Protein AF-0000000078658139 (afdb_homodimer)

Structure (mmCIF, N/CA/C/O backbone):
data_AF-0000000078658139-model_v1
#
loop_
_entity.id
_entity.type
_entity.pdbx_description
1 polymer 'Cell division protein ZapA'
#
loop_
_atom_site.group_PDB
_atom_site.id
_atom_site.type_symbol
_atom_site.label_atom_id
_atom_site.label_alt_id
_atom_site.label_comp_id
_atom_site.label_asym_id
_atom_site.label_entity_id
_atom_site.label_seq_id
_atom_site.pdbx_PDB_ins_code
_atom_site.Cartn_x
_atom_site.Cartn_y
_atom_site.Cartn_z
_atom_site.occupancy
_atom_site.B_iso_or_equiv
_atom_site.auth_seq_id
_atom_site.auth_comp_id
_atom_site.auth_asym_id
_atom_site.auth_atom_id
_atom_site.pdbx_PDB_model_num
ATOM 1 N N . MET A 1 1 ? 32.438 3.867 -12.672 1 33.34 1 MET A N 1
ATOM 2 C CA . MET A 1 1 ? 31.391 2.943 -13.086 1 33.34 1 MET A CA 1
ATOM 3 C C . MET A 1 1 ? 30.922 2.092 -11.906 1 33.34 1 MET A C 1
ATOM 5 O O . MET A 1 1 ? 31.125 0.875 -11.898 1 33.34 1 MET A O 1
ATOM 9 N N . ASN A 1 2 ? 31.078 2.447 -10.664 1 37.81 2 ASN A N 1
ATOM 10 C CA . ASN A 1 2 ? 30.75 1.837 -9.375 1 37.81 2 ASN A CA 1
ATOM 11 C C . ASN A 1 2 ? 29.328 1.285 -9.359 1 37.81 2 ASN A C 1
ATOM 13 O O . ASN A 1 2 ? 28.375 2.049 -9.312 1 37.81 2 ASN A O 1
ATOM 17 N N . GLU A 1 3 ? 28.891 0.49 -10.359 1 46.31 3 GLU A N 1
ATOM 18 C CA . GLU A 1 3 ? 27.594 -0.172 -10.539 1 46.31 3 GLU A CA 1
ATOM 19 C C . GLU A 1 3 ? 27.016 -0.632 -9.203 1 46.31 3 GLU A C 1
ATOM 21 O O . GLU A 1 3 ? 27.625 -1.436 -8.5 1 46.31 3 GLU A O 1
ATOM 26 N N . SER A 1 4 ? 26.328 0.081 -8.43 1 53.91 4 SER A N 1
ATOM 27 C CA . SER A 1 4 ? 25.75 -0.074 -7.094 1 53.91 4 SER A CA 1
ATOM 28 C C . SER A 1 4 ? 25.312 -1.512 -6.844 1 53.91 4 SER A C 1
ATOM 30 O O . SER A 1 4 ? 24.672 -2.125 -7.695 1 53.91 4 SER A O 1
ATOM 32 N N . ALA A 1 5 ? 26.047 -2.344 -6.098 1 61.12 5 ALA A N 1
ATOM 33 C CA . ALA A 1 5 ? 26.016 -3.76 -5.734 1 61.12 5 ALA A CA 1
ATOM 34 C C . ALA A 1 5 ? 24.594 -4.211 -5.391 1 61.12 5 ALA A C 1
ATOM 36 O O . ALA A 1 5 ? 23.969 -3.658 -4.484 1 61.12 5 ALA A O 1
ATOM 37 N N . LYS A 1 6 ? 23.781 -4.582 -6.492 1 74.69 6 LYS A N 1
ATOM 38 C CA . LYS A 1 6 ? 22.516 -5.273 -6.223 1 74.69 6 LYS A CA 1
ATOM 39 C C . LYS A 1 6 ? 22.766 -6.656 -5.633 1 74.69 6 LYS A C 1
ATOM 41 O O . LYS A 1 6 ? 23.609 -7.41 -6.133 1 74.69 6 LYS A O 1
ATOM 46 N N . THR A 1 7 ? 22.344 -6.906 -4.461 1 81.88 7 THR A N 1
ATOM 47 C CA . THR A 1 7 ? 22.438 -8.195 -3.789 1 81.88 7 THR A CA 1
ATOM 48 C C . THR A 1 7 ? 21.234 -9.078 -4.113 1 81.88 7 THR A C 1
ATOM 50 O O . THR A 1 7 ? 20.094 -8.617 -4.059 1 81.88 7 THR A O 1
ATOM 53 N N . ILE A 1 8 ? 21.547 -10.258 -4.656 1 81.81 8 ILE A N 1
ATOM 54 C CA . ILE A 1 8 ? 20.5 -11.227 -4.938 1 81.81 8 ILE A CA 1
ATOM 55 C C . ILE A 1 8 ? 20.047 -11.875 -3.635 1 81.81 8 ILE A C 1
ATOM 57 O O . ILE A 1 8 ? 20.859 -12.414 -2.879 1 81.81 8 ILE A O 1
ATOM 61 N N . ASN A 1 9 ? 18.75 -11.742 -3.406 1 88.62 9 ASN A N 1
ATOM 62 C CA . ASN A 1 9 ? 18.141 -12.375 -2.238 1 88.62 9 ASN A CA 1
ATOM 63 C C . ASN A 1 9 ? 17.156 -13.477 -2.641 1 88.62 9 ASN A C 1
ATOM 65 O O . ASN A 1 9 ? 16.375 -13.297 -3.574 1 88.62 9 ASN A O 1
ATOM 69 N N . VAL A 1 10 ? 17.359 -14.617 -1.985 1 91.12 10 VAL A N 1
ATOM 70 C CA . VAL A 1 10 ? 16.422 -15.703 -2.25 1 91.12 10 VAL A CA 1
ATOM 71 C C . VAL A 1 10 ? 15.273 -15.656 -1.244 1 91.12 10 VAL A C 1
ATOM 73 O O . VAL A 1 10 ? 15.5 -15.664 -0.032 1 91.12 10 VAL A O 1
ATOM 76 N N . VAL A 1 11 ? 14.086 -15.57 -1.791 1 92.06 11 VAL A N 1
ATOM 77 C CA . VAL A 1 11 ? 12.898 -15.5 -0.952 1 92.06 11 VAL A CA 1
ATOM 78 C C . VAL A 1 11 ? 11.984 -16.688 -1.25 1 92.06 11 VAL A C 1
ATOM 80 O O . VAL A 1 11 ? 11.82 -17.078 -2.408 1 92.06 11 VAL A O 1
ATOM 83 N N . SER A 1 12 ? 11.523 -17.312 -0.122 1 94.56 12 SER A N 1
ATOM 84 C CA . SER A 1 12 ? 10.594 -18.438 -0.263 1 94.56 12 SER A CA 1
ATOM 85 C C . SER A 1 12 ? 9.148 -17.969 -0.133 1 94.56 12 SER A C 1
ATOM 87 O O . SER A 1 12 ? 8.742 -17.484 0.924 1 94.56 12 SER A O 1
ATOM 89 N N . ILE A 1 13 ? 8.414 -18.109 -1.253 1 94.44 13 ILE A N 1
ATOM 90 C CA . ILE A 1 13 ? 7.004 -17.719 -1.266 1 94.44 13 ILE A CA 1
ATOM 91 C C . ILE A 1 13 ? 6.156 -18.906 -1.733 1 94.44 13 ILE A C 1
ATOM 93 O O . ILE A 1 13 ? 6.371 -19.438 -2.824 1 94.44 13 ILE A O 1
ATOM 97 N N . MET A 1 14 ? 5.223 -19.266 -0.882 1 91.69 14 MET A N 1
ATOM 98 C CA . MET A 1 14 ? 4.277 -20.344 -1.205 1 91.69 14 MET A CA 1
ATOM 99 C C . MET A 1 14 ? 5.012 -21.594 -1.652 1 91.69 14 MET A C 1
ATOM 101 O O . MET A 1 14 ? 4.664 -22.188 -2.674 1 91.69 14 MET A O 1
ATOM 105 N N . GLY A 1 15 ? 6.082 -21.859 -1.007 1 90.12 15 GLY A N 1
ATOM 106 C CA . GLY A 1 15 ? 6.82 -23.094 -1.224 1 90.12 15 GLY A CA 1
ATOM 107 C C . GLY A 1 15 ? 7.805 -23.016 -2.375 1 90.12 15 GLY A C 1
ATOM 108 O O . GLY A 1 15 ? 8.492 -23.984 -2.686 1 90.12 15 GLY A O 1
ATOM 109 N N . ASN A 1 16 ? 7.879 -21.891 -3.027 1 92.31 16 ASN A N 1
ATOM 110 C CA . ASN A 1 16 ? 8.805 -21.672 -4.133 1 92.31 16 ASN A CA 1
ATOM 111 C C . ASN A 1 16 ? 9.867 -20.656 -3.775 1 92.31 16 ASN A C 1
ATOM 113 O O . ASN A 1 16 ? 9.586 -19.672 -3.082 1 92.31 16 ASN A O 1
ATOM 117 N N . ASP A 1 17 ? 11.023 -20.953 -4.277 1 94.19 17 ASP A N 1
ATOM 118 C CA . ASP A 1 17 ? 12.109 -20 -4.051 1 94.19 17 ASP A CA 1
ATOM 119 C C . ASP A 1 17 ? 12.273 -19.062 -5.234 1 94.19 17 ASP A C 1
ATOM 121 O O . ASP A 1 17 ? 12.266 -19.484 -6.387 1 94.19 17 ASP A O 1
ATOM 125 N N . TYR A 1 18 ? 12.336 -17.766 -4.906 1 92.06 18 TYR A N 1
ATOM 126 C CA . TYR A 1 18 ? 12.508 -16.703 -5.898 1 92.06 18 TYR A CA 1
ATOM 127 C C . TYR A 1 18 ? 13.789 -15.922 -5.641 1 92.06 18 TYR A C 1
ATOM 129 O O . TYR A 1 18 ? 14.047 -15.5 -4.508 1 92.06 18 TYR A O 1
ATOM 137 N N . SER A 1 19 ? 14.625 -15.797 -6.66 1 92.5 19 SER A N 1
ATOM 138 C CA . SER A 1 19 ? 15.812 -14.953 -6.57 1 92.5 19 SER A CA 1
ATOM 139 C C . SER A 1 19 ? 15.492 -13.516 -6.965 1 92.5 19 SER A C 1
ATOM 141 O O . SER A 1 19 ? 15.25 -13.227 -8.141 1 92.5 19 SER A O 1
ATOM 143 N N . ILE A 1 20 ? 15.477 -12.664 -5.992 1 90.56 20 ILE A N 1
ATOM 144 C CA . ILE A 1 20 ? 15.094 -11.281 -6.223 1 90.56 20 ILE A CA 1
ATOM 145 C C . ILE A 1 20 ? 16.297 -10.359 -5.977 1 90.56 20 ILE A C 1
ATOM 147 O O . ILE A 1 20 ? 16.984 -10.5 -4.973 1 90.56 20 ILE A O 1
ATOM 151 N N . LYS A 1 21 ? 16.469 -9.461 -6.906 1 87.31 21 LYS A N 1
ATOM 152 C CA . LYS A 1 21 ? 17.547 -8.492 -6.777 1 87.31 21 LYS A CA 1
ATOM 153 C C . LYS A 1 21 ? 17.094 -7.246 -6.027 1 87.31 21 LYS A C 1
ATOM 155 O O . LYS A 1 21 ? 16.016 -6.719 -6.297 1 87.31 21 LYS A O 1
ATOM 160 N N . ALA A 1 22 ? 17.781 -6.871 -5.016 1 86.31 22 ALA A N 1
ATOM 161 C CA . ALA A 1 22 ? 17.516 -5.645 -4.27 1 86.31 22 ALA A CA 1
ATOM 162 C C . ALA A 1 22 ? 18.656 -4.645 -4.434 1 86.31 22 ALA A C 1
ATOM 164 O O . ALA A 1 22 ? 19.828 -5.016 -4.375 1 86.31 22 ALA A O 1
ATOM 165 N N . PRO A 1 23 ? 18.297 -3.354 -4.82 1 82.19 23 PRO A N 1
ATOM 166 C CA . PRO A 1 23 ? 19.359 -2.34 -4.828 1 82.19 23 PRO A CA 1
ATOM 167 C C . PRO A 1 23 ? 20.125 -2.289 -3.512 1 82.19 23 PRO A C 1
ATOM 169 O O . PRO A 1 23 ? 19.609 -2.666 -2.465 1 82.19 23 PRO A O 1
ATOM 172 N N . ALA A 1 24 ? 21.344 -1.794 -3.596 1 82.69 24 ALA A N 1
ATOM 173 C CA . ALA A 1 24 ? 22.188 -1.672 -2.408 1 82.69 24 ALA A CA 1
ATOM 174 C C . ALA A 1 24 ? 21.516 -0.812 -1.344 1 82.69 24 ALA A C 1
ATOM 176 O O . ALA A 1 24 ? 20.953 0.245 -1.651 1 82.69 24 ALA A O 1
ATOM 177 N N . GLY A 1 25 ? 21.422 -1.388 -0.137 1 83.94 25 GLY A N 1
ATOM 178 C CA . GLY A 1 25 ? 20.859 -0.643 0.977 1 83.94 25 GLY A CA 1
ATOM 179 C C . GLY A 1 25 ? 19.359 -0.832 1.122 1 83.94 25 GLY A C 1
ATOM 180 O O . GLY A 1 25 ? 18.766 -0.385 2.105 1 83.94 25 GLY A O 1
ATOM 181 N N . GLN A 1 26 ? 18.766 -1.493 0.183 1 84.12 26 GLN A N 1
ATOM 182 C CA . GLN A 1 26 ? 17.328 -1.673 0.221 1 84.12 26 GLN A CA 1
ATOM 183 C C . GLN A 1 26 ? 16.953 -3.098 0.621 1 84.12 26 GLN A C 1
ATOM 185 O O . GLN A 1 26 ? 15.828 -3.545 0.386 1 84.12 26 GLN A O 1
ATOM 190 N N . GLU A 1 27 ? 17.875 -3.754 1.253 1 88.25 27 GLU A N 1
ATOM 191 C CA . GLU A 1 27 ? 17.656 -5.137 1.663 1 88.25 27 GLU A CA 1
ATOM 192 C C . GLU A 1 27 ? 16.562 -5.215 2.738 1 88.25 27 GLU A C 1
ATOM 194 O O . GLU A 1 27 ? 15.766 -6.148 2.746 1 88.25 27 GLU A O 1
ATOM 199 N N . GLN A 1 28 ? 16.625 -4.262 3.592 1 91.38 28 GLN A N 1
ATOM 200 C CA . GLN A 1 28 ? 15.633 -4.25 4.664 1 91.38 28 GLN A CA 1
ATOM 201 C C . GLN A 1 28 ? 14.234 -3.965 4.121 1 91.38 28 GLN A C 1
ATOM 203 O O . GLN A 1 28 ? 13.25 -4.535 4.594 1 91.38 28 GLN A O 1
ATOM 208 N N . VAL A 1 29 ? 14.195 -3.104 3.129 1 89.94 29 VAL A N 1
ATOM 209 C CA . VAL A 1 29 ? 12.914 -2.789 2.502 1 89.94 29 VAL A CA 1
ATOM 210 C C . VAL A 1 29 ? 12.336 -4.039 1.846 1 89.94 29 VAL A C 1
ATOM 212 O O . VAL A 1 29 ? 11.141 -4.324 1.975 1 89.94 29 VAL A O 1
ATOM 215 N N . LEU A 1 30 ? 13.195 -4.797 1.206 1 92.75 30 LEU A N 1
ATOM 216 C CA . LEU A 1 30 ? 12.766 -6.047 0.593 1 92.75 30 LEU A CA 1
ATOM 217 C C . LEU A 1 30 ? 12.273 -7.031 1.651 1 92.75 30 LEU A C 1
ATOM 219 O O . LEU A 1 30 ? 11.242 -7.684 1.473 1 92.75 30 LEU A O 1
ATOM 223 N N . ALA A 1 31 ? 13.008 -7.109 2.734 1 94.5 31 ALA A N 1
ATOM 224 C CA . ALA A 1 31 ? 12.633 -8.016 3.818 1 94.5 31 ALA A CA 1
ATOM 225 C C . ALA A 1 31 ? 11.266 -7.652 4.387 1 94.5 31 ALA A C 1
ATOM 227 O O . ALA A 1 31 ? 10.445 -8.531 4.648 1 94.5 31 ALA A O 1
ATOM 228 N N . ASP A 1 32 ? 11.008 -6.441 4.52 1 96.38 32 ASP A N 1
ATOM 229 C CA . ASP A 1 32 ? 9.719 -5.965 5.027 1 96.38 32 ASP A CA 1
ATOM 230 C C . ASP A 1 32 ? 8.602 -6.25 4.035 1 96.38 32 ASP A C 1
ATOM 232 O O . ASP A 1 32 ? 7.492 -6.625 4.434 1 96.38 32 ASP A O 1
ATOM 236 N N . ALA A 1 33 ? 8.906 -6.012 2.828 1 96.62 33 ALA A N 1
ATOM 237 C CA . ALA A 1 33 ? 7.938 -6.305 1.778 1 96.62 33 ALA A CA 1
ATOM 238 C C . ALA A 1 33 ? 7.562 -7.785 1.776 1 96.62 33 ALA A C 1
ATOM 240 O O . ALA A 1 33 ? 6.387 -8.133 1.651 1 96.62 33 ALA A O 1
ATOM 241 N N . VAL A 1 34 ? 8.602 -8.602 1.903 1 97 34 VAL A N 1
ATOM 242 C CA . VAL A 1 34 ? 8.383 -10.047 1.935 1 97 34 VAL A CA 1
ATOM 243 C C . VAL A 1 34 ? 7.492 -10.414 3.119 1 97 34 VAL A C 1
ATOM 245 O O . VAL A 1 34 ? 6.547 -11.195 2.977 1 97 34 VAL A O 1
ATOM 248 N N . ARG A 1 35 ? 7.801 -9.867 4.234 1 97.12 35 ARG A N 1
ATOM 249 C CA . ARG A 1 35 ? 7.004 -10.117 5.43 1 97.12 35 ARG A CA 1
ATOM 250 C C . ARG A 1 35 ? 5.555 -9.688 5.223 1 97.12 35 ARG A C 1
ATOM 252 O O . ARG A 1 35 ? 4.629 -10.406 5.602 1 97.12 35 ARG A O 1
ATOM 259 N N . MET A 1 36 ? 5.34 -8.555 4.664 1 97.44 36 MET A N 1
ATOM 260 C CA . MET A 1 36 ? 4.004 -8.031 4.402 1 97.44 36 MET A CA 1
ATOM 261 C C . MET A 1 36 ? 3.24 -8.938 3.445 1 97.44 36 MET A C 1
ATOM 263 O O . MET A 1 36 ? 2.068 -9.25 3.676 1 97.44 36 MET A O 1
ATOM 267 N N . LEU A 1 37 ? 3.916 -9.336 2.379 1 97.69 37 LEU A N 1
ATOM 268 C CA . LEU A 1 37 ? 3.271 -10.227 1.418 1 97.69 37 LEU A CA 1
ATOM 269 C C . LEU A 1 37 ? 2.906 -11.555 2.068 1 97.69 37 LEU A C 1
ATOM 271 O O . LEU A 1 37 ? 1.788 -12.047 1.9 1 97.69 37 LEU A O 1
ATOM 275 N N . LYS A 1 38 ? 3.838 -12.125 2.855 1 97.5 38 LYS A N 1
ATOM 276 C CA . LYS A 1 38 ? 3.578 -13.391 3.535 1 97.5 38 LYS A CA 1
ATOM 277 C C . LYS A 1 38 ? 2.41 -13.258 4.512 1 97.5 38 LYS A C 1
ATOM 279 O O . LYS A 1 38 ? 1.59 -14.172 4.629 1 97.5 38 LYS A O 1
ATOM 284 N N . ALA A 1 39 ? 2.373 -12.18 5.152 1 97.5 39 ALA A N 1
ATOM 285 C CA . ALA A 1 39 ? 1.261 -11.93 6.066 1 97.5 39 ALA A CA 1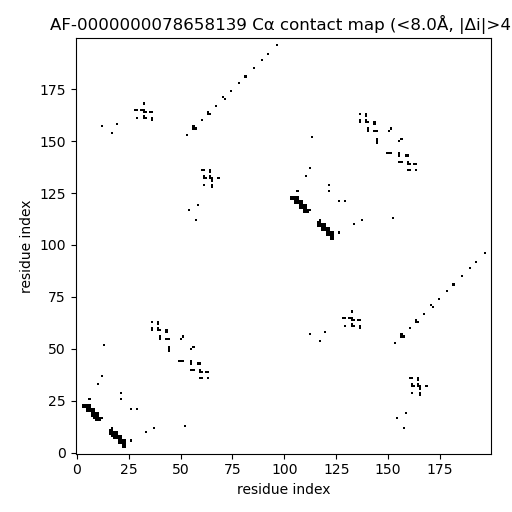
ATOM 286 C C . ALA A 1 39 ? -0.062 -11.852 5.309 1 97.5 39 ALA A C 1
ATOM 288 O O . ALA A 1 39 ? -1.073 -12.398 5.758 1 97.5 39 ALA A O 1
ATOM 289 N N . SER A 1 40 ? -0.048 -11.117 4.199 1 97.25 40 SER A N 1
ATOM 290 C CA . SER A 1 40 ? -1.251 -10.992 3.383 1 97.25 40 SER A CA 1
ATOM 291 C C . SER A 1 40 ? -1.695 -12.352 2.852 1 97.25 40 SER A C 1
ATOM 293 O O . SER A 1 40 ? -2.887 -12.672 2.861 1 97.25 40 SER A O 1
ATOM 295 N N . LEU A 1 41 ? -0.74 -13.117 2.426 1 97.38 41 LEU A N 1
ATOM 296 C CA . LEU A 1 41 ? -1.023 -14.469 1.947 1 97.38 41 LEU A CA 1
ATOM 297 C C . LEU A 1 41 ? -1.644 -15.312 3.053 1 97.38 41 LEU A C 1
ATOM 299 O O . LEU A 1 41 ? -2.641 -16 2.824 1 97.38 41 LEU A O 1
ATOM 303 N N . ALA A 1 42 ? -1.067 -15.242 4.199 1 96.56 42 ALA A N 1
ATOM 304 C CA . ALA A 1 42 ? -1.562 -16 5.34 1 96.56 42 ALA A CA 1
ATOM 305 C C . ALA A 1 42 ? -2.98 -15.586 5.707 1 96.56 42 ALA A C 1
ATOM 307 O O . ALA A 1 42 ? -3.842 -16.438 5.957 1 96.56 42 ALA A O 1
ATOM 308 N N . GLU A 1 43 ? -3.201 -14.352 5.715 1 96.94 43 GLU A N 1
ATOM 309 C CA . GLU A 1 43 ? -4.527 -13.82 6.035 1 96.94 43 GLU A CA 1
ATOM 310 C C . GLU A 1 43 ? -5.559 -14.258 5 1 96.94 43 GLU A C 1
ATOM 312 O O . GLU A 1 43 ? -6.66 -14.688 5.352 1 96.94 43 GLU A O 1
ATOM 317 N N . THR A 1 44 ? -5.215 -14.102 3.775 1 95.81 44 THR A N 1
ATOM 318 C CA . THR A 1 44 ? -6.105 -14.5 2.691 1 95.81 44 THR A CA 1
ATOM 319 C C . THR A 1 44 ? -6.406 -16 2.766 1 95.81 44 THR A C 1
ATOM 321 O O . THR A 1 44 ? -7.555 -16.406 2.594 1 95.81 44 THR A O 1
ATOM 324 N N . LYS A 1 45 ? -5.383 -16.781 3.053 1 95.12 45 LYS A N 1
ATOM 325 C CA . LYS A 1 45 ? -5.539 -18.219 3.172 1 95.12 45 LYS A CA 1
ATOM 326 C C . LYS A 1 45 ? -6.469 -18.594 4.324 1 95.12 45 LYS A C 1
ATOM 328 O O . LYS A 1 45 ? -7.254 -19.531 4.223 1 95.12 45 LYS A O 1
ATOM 333 N N . ARG A 1 46 ? -6.324 -17.875 5.391 1 95.62 46 ARG A N 1
ATOM 334 C CA . ARG A 1 46 ? -7.184 -18.109 6.547 1 95.62 46 ARG A CA 1
ATOM 335 C C . ARG A 1 46 ? -8.648 -17.844 6.203 1 95.62 46 ARG A C 1
ATOM 337 O O . ARG A 1 46 ? -9.531 -18.609 6.605 1 95.62 46 ARG A O 1
ATOM 344 N N . SER A 1 47 ? -8.898 -16.844 5.426 1 92.75 47 SER A N 1
ATOM 345 C CA . SER A 1 47 ? -10.25 -16.484 5.047 1 92.75 47 SER A CA 1
ATOM 346 C C . SER A 1 47 ? -10.805 -17.422 3.979 1 92.75 47 SER A C 1
ATOM 348 O O . SER A 1 47 ? -12.016 -17.656 3.924 1 92.75 47 SER A O 1
ATOM 350 N N . TYR A 1 48 ? -9.914 -17.859 3.176 1 93 48 TYR A N 1
ATOM 351 C CA . TYR A 1 48 ? -10.281 -18.75 2.082 1 93 48 TYR A CA 1
ATOM 352 C C . TYR A 1 48 ? -9.344 -19.953 2.018 1 93 48 TYR A C 1
ATOM 354 O O . TYR A 1 48 ? -8.484 -20.031 1.134 1 93 48 TYR A O 1
ATOM 362 N N . PRO A 1 49 ? -9.609 -20.984 2.828 1 94.06 49 PRO A N 1
ATOM 363 C CA . PRO A 1 49 ? -8.695 -22.109 2.992 1 94.06 49 PRO A CA 1
ATOM 364 C C . PRO A 1 49 ? -8.562 -22.953 1.724 1 94.06 49 PRO A C 1
ATOM 366 O O . PRO A 1 49 ? -7.562 -23.656 1.545 1 94.06 49 PRO A O 1
ATOM 369 N N . SER A 1 50 ? -9.555 -22.844 0.866 1 93.25 50 SER A N 1
ATOM 370 C CA . SER A 1 50 ? -9.547 -23.688 -0.331 1 93.25 50 SER A CA 1
ATOM 371 C C . SER A 1 50 ? -8.672 -23.078 -1.422 1 93.25 50 SER A C 1
ATOM 373 O O . SER A 1 50 ? -8.336 -23.75 -2.4 1 93.25 50 SER A O 1
ATOM 375 N N . LEU A 1 51 ?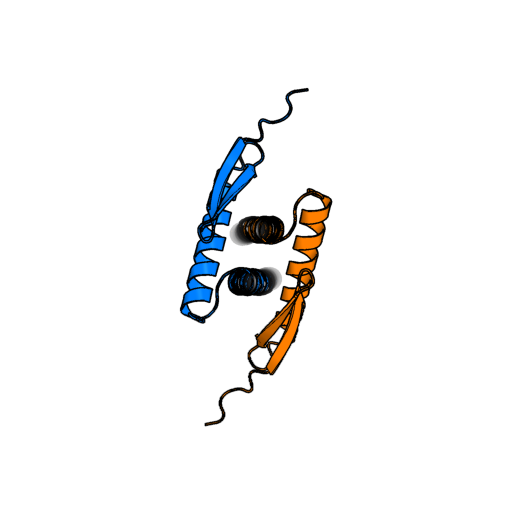 -8.297 -21.844 -1.298 1 91.31 51 LEU A N 1
ATOM 376 C CA . LEU A 1 51 ? -7.5 -21.172 -2.314 1 91.31 51 LEU A CA 1
ATOM 377 C C . LEU A 1 51 ? -6.051 -21.641 -2.27 1 91.31 51 LEU A C 1
ATOM 379 O O . LEU A 1 51 ? -5.484 -21.828 -1.188 1 91.31 51 LEU A O 1
ATOM 383 N N . ILE A 1 52 ? -5.539 -21.906 -3.41 1 86.88 52 ILE A N 1
ATOM 384 C CA . ILE A 1 52 ? -4.137 -22.297 -3.5 1 86.88 52 ILE A CA 1
ATOM 385 C C . ILE A 1 52 ? -3.518 -21.719 -4.77 1 86.88 52 ILE A C 1
ATOM 387 O O . ILE A 1 52 ? -4.23 -21.234 -5.648 1 86.88 52 ILE A O 1
ATOM 391 N N . GLY A 1 53 ? -2.209 -21.641 -4.766 1 88.38 53 GLY A N 1
ATOM 392 C CA . GLY A 1 53 ? -1.494 -21.281 -5.98 1 88.38 53 GLY A CA 1
ATOM 393 C C . GLY A 1 53 ? -1.742 -19.859 -6.426 1 88.38 53 GLY A C 1
ATOM 394 O O . GLY A 1 53 ? -1.742 -18.938 -5.605 1 88.38 53 GLY A O 1
ATOM 395 N N . ASP A 1 54 ? -1.952 -19.688 -7.719 1 88 54 ASP A N 1
ATOM 396 C CA . ASP A 1 54 ? -2.076 -18.375 -8.344 1 88 54 ASP A CA 1
ATOM 397 C C . ASP A 1 54 ? -3.318 -17.641 -7.84 1 88 54 ASP A C 1
ATOM 399 O O . ASP A 1 54 ? -3.307 -16.422 -7.688 1 88 54 ASP A O 1
ATOM 403 N N . LYS A 1 55 ? -4.332 -18.438 -7.594 1 91.75 55 LYS A N 1
ATOM 404 C CA . LYS A 1 55 ? -5.562 -17.812 -7.117 1 91.75 55 LYS A CA 1
ATOM 405 C C . LYS A 1 55 ? -5.348 -17.141 -5.766 1 91.75 55 LYS A C 1
ATOM 407 O O . LYS A 1 55 ? -5.828 -16.031 -5.535 1 91.75 55 LYS A O 1
ATOM 412 N N . LEU A 1 56 ? -4.668 -17.812 -4.91 1 94.81 56 LEU A N 1
ATOM 413 C CA . LEU A 1 56 ? -4.352 -17.266 -3.596 1 94.81 56 LEU A CA 1
ATOM 414 C C . LEU A 1 56 ? -3.48 -16.016 -3.725 1 94.81 56 LEU A C 1
ATOM 416 O O . LEU A 1 56 ? -3.75 -15 -3.084 1 94.81 56 LEU A O 1
ATOM 420 N N . LEU A 1 57 ? -2.453 -16.078 -4.547 1 95.38 57 LEU A N 1
ATOM 421 C CA . LEU A 1 57 ? -1.515 -14.984 -4.746 1 95.38 57 LEU A CA 1
ATOM 422 C C . LEU A 1 57 ? -2.227 -13.758 -5.305 1 95.38 57 LEU A C 1
ATOM 424 O O . LEU A 1 57 ? -2.006 -12.641 -4.832 1 95.38 57 LEU A O 1
ATOM 428 N N . VAL A 1 58 ? -3.119 -13.977 -6.242 1 95.44 58 VAL A N 1
ATOM 429 C CA . VAL A 1 58 ? -3.854 -12.883 -6.875 1 95.44 58 VAL A CA 1
ATOM 430 C C . VAL A 1 58 ? -4.773 -12.219 -5.855 1 95.44 58 VAL A C 1
ATOM 432 O O . VAL A 1 58 ? -4.793 -10.992 -5.738 1 95.44 58 VAL A O 1
ATOM 435 N N . LEU A 1 59 ? -5.469 -13.008 -5.133 1 95.19 59 LEU A N 1
ATOM 436 C CA . LEU A 1 59 ? -6.395 -12.445 -4.156 1 95.19 59 LEU A CA 1
ATOM 437 C C . LEU A 1 59 ? -5.645 -11.68 -3.076 1 95.19 59 LEU A C 1
ATOM 439 O O . LEU A 1 59 ? -6.07 -10.594 -2.668 1 95.19 59 LEU A O 1
ATOM 443 N N . ALA A 1 60 ? -4.539 -12.203 -2.6 1 96.31 60 ALA A N 1
ATOM 444 C CA . ALA A 1 60 ? -3.717 -11.523 -1.6 1 96.31 60 ALA A CA 1
ATOM 445 C C . ALA A 1 60 ? -3.18 -10.203 -2.137 1 96.31 60 ALA A C 1
ATOM 447 O O . ALA A 1 60 ? -3.166 -9.195 -1.423 1 96.31 60 ALA A O 1
ATOM 448 N N . ALA A 1 61 ? -2.725 -10.234 -3.354 1 97.06 61 ALA A N 1
ATOM 449 C CA . ALA A 1 61 ? -2.219 -9.031 -4 1 97.06 61 ALA A CA 1
ATOM 450 C C . ALA A 1 61 ? -3.316 -7.977 -4.129 1 97.06 61 ALA A C 1
ATOM 452 O O . ALA A 1 61 ? -3.078 -6.789 -3.885 1 97.06 61 ALA A O 1
ATOM 453 N N . LEU A 1 62 ? -4.496 -8.398 -4.531 1 96 62 LEU A N 1
ATOM 454 C CA . LEU A 1 62 ? -5.625 -7.48 -4.652 1 96 62 LEU A CA 1
ATOM 455 C C . LEU A 1 62 ? -5.973 -6.867 -3.301 1 96 62 LEU A C 1
ATOM 457 O O . LEU A 1 62 ? -6.273 -5.676 -3.215 1 96 62 LEU A O 1
ATOM 461 N N . ASN A 1 63 ? -5.926 -7.688 -2.32 1 94.44 63 ASN A N 1
ATOM 462 C CA . ASN A 1 63 ? -6.16 -7.191 -0.97 1 94.44 63 ASN A CA 1
ATOM 463 C C . ASN A 1 63 ? -5.117 -6.152 -0.564 1 94.44 63 ASN A C 1
ATOM 465 O O . ASN A 1 63 ? -5.453 -5.133 0.04 1 94.44 63 ASN A O 1
ATOM 469 N N . LEU A 1 64 ? -3.873 -6.418 -0.846 1 96.31 64 LEU A N 1
ATOM 470 C CA . LEU A 1 64 ? -2.799 -5.469 -0.584 1 96.31 64 LEU A CA 1
ATOM 471 C C . LEU A 1 64 ? -3.059 -4.145 -1.294 1 96.31 64 LEU A C 1
ATOM 473 O O . LEU A 1 64 ? -2.865 -3.074 -0.711 1 96.31 64 LEU A O 1
ATOM 477 N N . CYS A 1 65 ? -3.465 -4.195 -2.551 1 97.06 65 CYS A N 1
ATOM 478 C CA . CYS A 1 65 ? -3.793 -2.998 -3.318 1 97.06 65 CYS A CA 1
ATOM 479 C C . CYS A 1 65 ? -4.949 -2.238 -2.676 1 97.06 65 CYS A C 1
ATOM 481 O O . CYS A 1 65 ? -4.887 -1.016 -2.533 1 97.06 65 CYS A O 1
ATOM 483 N N . SER A 1 66 ? -5.984 -2.936 -2.309 1 94.44 66 SER A N 1
ATOM 484 C CA . SER A 1 66 ? -7.133 -2.316 -1.654 1 94.44 66 SER A CA 1
ATOM 485 C C . SER A 1 66 ? -6.719 -1.591 -0.379 1 94.44 66 SER A C 1
ATOM 487 O O . SER A 1 66 ? -7.156 -0.465 -0.13 1 94.44 66 SER A O 1
ATOM 489 N N . GLN A 1 67 ? -5.91 -2.236 0.407 1 92.75 67 GLN A N 1
ATOM 490 C CA . GLN A 1 67 ? -5.406 -1.652 1.646 1 92.75 67 GLN A CA 1
ATOM 491 C C . GLN A 1 67 ? -4.586 -0.397 1.368 1 92.75 67 GLN A C 1
ATOM 493 O O . GLN A 1 67 ? -4.703 0.599 2.086 1 92.75 67 GLN A O 1
ATOM 498 N N . GLN A 1 68 ? -3.764 -0.502 0.411 1 93.25 68 GLN A N 1
ATOM 499 C CA . GLN A 1 68 ? -2.955 0.654 0.04 1 93.25 68 GLN A CA 1
ATOM 500 C C . GLN A 1 68 ? -3.832 1.839 -0.349 1 93.25 68 GLN A C 1
ATOM 502 O O . GLN A 1 68 ? -3.566 2.975 0.053 1 93.25 68 GLN A O 1
ATOM 507 N N . ILE A 1 69 ? -4.789 1.615 -1.131 1 94 69 ILE A N 1
ATOM 508 C CA . ILE A 1 69 ? -5.711 2.654 -1.58 1 94 69 ILE A CA 1
ATOM 509 C C . ILE A 1 69 ? -6.422 3.27 -0.376 1 94 69 ILE A C 1
ATOM 511 O O . ILE A 1 69 ? -6.512 4.492 -0.259 1 94 69 ILE A O 1
ATOM 515 N N . ALA A 1 70 ? -6.895 2.406 0.493 1 92 70 ALA A N 1
ATOM 516 C CA . ALA A 1 70 ? -7.566 2.871 1.703 1 92 70 ALA A CA 1
ATOM 517 C C . ALA A 1 70 ? -6.629 3.715 2.562 1 92 70 ALA A C 1
ATOM 519 O O . ALA A 1 70 ? -7.035 4.742 3.113 1 92 70 ALA A O 1
ATOM 520 N N . LEU A 1 71 ? -5.414 3.24 2.691 1 91.12 71 LEU A N 1
ATOM 521 C CA . LEU A 1 71 ? -4.422 3.957 3.484 1 91.12 71 LEU A CA 1
ATOM 522 C C . LEU A 1 71 ? -4.141 5.336 2.891 1 91.12 71 LEU A C 1
ATOM 524 O O . LEU A 1 71 ? -4.027 6.32 3.623 1 91.12 71 LEU A O 1
ATOM 528 N N . GLN A 1 72 ? -4 5.383 1.616 1 90.69 72 GLN A N 1
ATOM 529 C CA . GLN A 1 72 ? -3.766 6.656 0.941 1 90.69 72 GLN A CA 1
ATOM 530 C C . GLN A 1 72 ? -4.91 7.637 1.195 1 90.69 72 GLN A C 1
ATOM 532 O O . GLN A 1 72 ? -4.676 8.82 1.458 1 90.69 72 GLN A O 1
ATOM 537 N N . GLN A 1 73 ? -6.082 7.145 1.109 1 91.75 73 GLN A N 1
ATOM 538 C CA . GLN A 1 73 ? -7.254 7.98 1.354 1 91.75 73 GLN A CA 1
ATOM 539 C C . GLN A 1 73 ? -7.297 8.453 2.803 1 91.75 73 GLN A C 1
ATOM 541 O O . GLN A 1 73 ? -7.582 9.625 3.07 1 91.75 73 GLN A O 1
ATOM 546 N N . ALA A 1 74 ? -7.016 7.57 3.699 1 90.81 74 ALA A N 1
ATOM 547 C CA . ALA A 1 74 ? -7.004 7.91 5.121 1 90.81 74 ALA A CA 1
ATOM 548 C C . ALA A 1 74 ? -5.945 8.961 5.426 1 90.81 74 ALA A C 1
ATOM 550 O O . ALA A 1 74 ? -6.191 9.891 6.203 1 90.81 74 ALA A O 1
ATOM 551 N N . HIS A 1 75 ? -4.805 8.75 4.844 1 89.5 75 HIS A N 1
ATOM 552 C CA . HIS A 1 75 ? -3.719 9.703 5.039 1 89.5 75 HIS A CA 1
ATOM 553 C C . HIS A 1 75 ? -4.102 11.086 4.527 1 89.5 75 HIS A C 1
ATOM 555 O O . HIS A 1 75 ? -3.844 12.094 5.191 1 89.5 75 HIS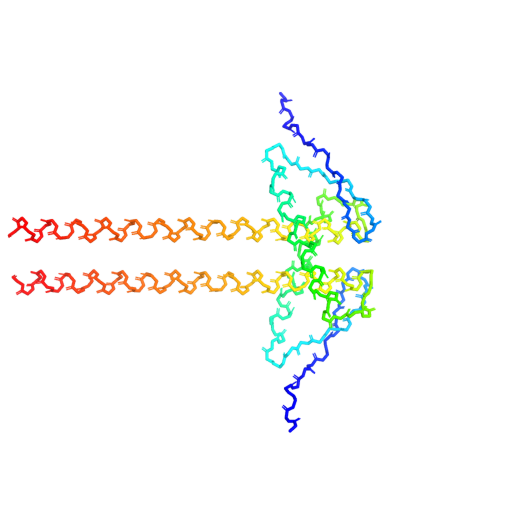 A O 1
ATOM 561 N N . GLN A 1 76 ? -4.699 11.125 3.42 1 89.69 76 GLN A N 1
ATOM 562 C CA . GLN A 1 76 ? -5.129 12.398 2.859 1 89.69 76 GLN A CA 1
ATOM 563 C C . GLN A 1 76 ? -6.172 13.062 3.752 1 89.69 76 GLN A C 1
ATOM 565 O O . GLN A 1 76 ? -6.133 14.281 3.961 1 89.69 76 GLN A O 1
ATOM 570 N N . GLN A 1 77 ? -7.027 12.305 4.25 1 92.06 77 GLN A N 1
ATOM 571 C CA . GLN A 1 77 ? -8.055 12.836 5.137 1 92.06 77 GLN A CA 1
ATOM 572 C C . GLN A 1 77 ? -7.441 13.406 6.414 1 92.06 77 GLN A C 1
ATOM 574 O O . GLN A 1 77 ? -7.863 14.453 6.902 1 92.06 77 GLN A O 1
ATOM 579 N N . THR A 1 78 ? -6.543 12.672 6.91 1 88.75 78 THR A N 1
ATOM 580 C CA . THR A 1 78 ? -5.863 13.125 8.117 1 88.75 78 THR A CA 1
ATOM 581 C C . THR A 1 78 ? -5.129 14.445 7.863 1 88.75 78 THR A C 1
ATOM 583 O O . THR A 1 78 ? -5.191 15.359 8.68 1 88.75 78 THR A O 1
ATOM 586 N N . LEU A 1 79 ? -4.492 14.523 6.77 1 86.75 79 LEU A N 1
ATOM 587 C CA . LEU A 1 79 ? -3.785 15.742 6.41 1 86.75 79 LEU A CA 1
ATOM 588 C C . LEU A 1 79 ? -4.758 16.906 6.254 1 86.75 79 LEU A C 1
ATOM 590 O O . LEU A 1 79 ? -4.48 18.016 6.699 1 86.75 79 LEU A O 1
ATOM 594 N N . ASP A 1 80 ? -5.844 16.594 5.637 1 88.06 80 ASP A N 1
ATOM 595 C CA . ASP A 1 80 ? -6.871 17.609 5.465 1 88.06 80 ASP A CA 1
ATOM 596 C C . ASP A 1 80 ? -7.391 18.109 6.812 1 88.06 80 ASP A C 1
ATOM 598 O O . ASP A 1 80 ? -7.578 19.312 7.016 1 88.06 80 ASP A O 1
ATOM 602 N N . ARG A 1 81 ? -7.609 17.219 7.68 1 85.62 81 ARG A N 1
ATOM 603 C CA . ARG A 1 81 ? -8.094 17.547 9.016 1 85.62 81 ARG 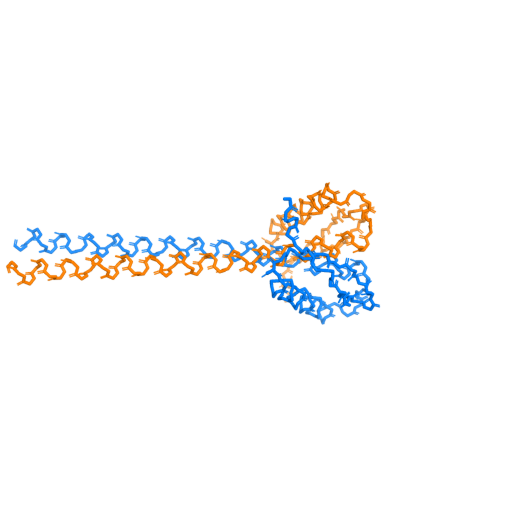A CA 1
ATOM 604 C C . ARG A 1 81 ? -7.082 18.422 9.766 1 85.62 81 ARG A C 1
ATOM 606 O O . ARG A 1 81 ? -7.457 19.391 10.422 1 85.62 81 ARG A O 1
ATOM 613 N N . TYR A 1 82 ? -5.828 18.047 9.648 1 81.94 82 TYR A N 1
ATOM 614 C CA . TYR A 1 82 ? -4.781 18.828 10.312 1 81.94 82 TYR A CA 1
ATOM 615 C C . TYR A 1 82 ? -4.699 20.234 9.734 1 81.94 82 TYR A C 1
ATOM 617 O O . TYR A 1 82 ? -4.527 21.203 10.477 1 81.94 82 TYR A O 1
ATOM 625 N N . GLN A 1 83 ? -4.832 20.312 8.461 1 82.56 83 GLN A N 1
ATOM 626 C CA . GLN A 1 83 ? -4.793 21.625 7.812 1 82.56 83 GLN A CA 1
ATOM 627 C C . GLN A 1 83 ? -5.957 22.5 8.258 1 82.56 83 GLN A C 1
ATOM 629 O O . GLN A 1 83 ? -5.789 23.703 8.492 1 82.56 83 GLN A O 1
ATOM 634 N N . GLU A 1 84 ? -7.074 21.875 8.359 1 84.12 84 GLU A N 1
ATOM 635 C CA . GLU A 1 84 ? -8.25 22.609 8.82 1 84.12 84 GLU A CA 1
ATOM 636 C C . GLU A 1 84 ? -8.086 23.062 10.266 1 84.12 84 GLU A C 1
ATOM 638 O O . GLU A 1 84 ? -8.461 24.188 10.609 1 84.12 84 GLU A O 1
ATOM 643 N N . GLN A 1 85 ? -7.582 22.172 11.078 1 79.19 85 GLN A N 1
ATOM 644 C CA . GLN A 1 85 ? -7.379 22.5 12.492 1 79.19 85 GLN A CA 1
ATOM 645 C C . GLN A 1 85 ? -6.359 23.609 12.656 1 79.19 85 GLN A C 1
ATOM 647 O O . GLN A 1 85 ? -6.551 24.516 13.469 1 79.19 85 GLN A O 1
ATOM 652 N N . VAL A 1 86 ? -5.332 23.594 11.93 1 77.75 86 VAL A N 1
ATOM 653 C CA . VAL A 1 86 ? -4.309 24.641 11.977 1 77.75 86 VAL A CA 1
ATOM 654 C C . VAL A 1 86 ? -4.902 25.969 11.523 1 77.75 86 VAL A C 1
ATOM 656 O O . VAL A 1 86 ? -4.691 27 12.164 1 77.75 86 VAL A O 1
ATOM 659 N N . SER A 1 87 ? -5.602 25.891 10.406 1 81.12 87 SER A N 1
ATOM 660 C CA . SER A 1 87 ? -6.223 27.109 9.883 1 81.12 87 SER A CA 1
ATOM 661 C C . SER A 1 87 ? -7.184 27.719 10.898 1 81.12 87 SER A C 1
ATOM 663 O O . SER A 1 87 ? -7.203 28.938 11.086 1 81.12 87 SER A O 1
ATOM 665 N N . ALA A 1 88 ? -7.957 26.859 11.531 1 79.69 88 ALA A N 1
ATOM 666 C CA . ALA A 1 88 ? -8.906 27.328 12.539 1 79.69 88 ALA A CA 1
ATOM 667 C C . ALA A 1 88 ? -8.188 27.953 13.727 1 79.69 88 ALA A C 1
ATOM 669 O O . ALA A 1 88 ? -8.633 28.969 14.273 1 79.69 88 ALA A O 1
ATOM 670 N N . THR A 1 89 ? -7.113 27.281 14.141 1 75.75 89 THR A N 1
ATOM 671 C CA . THR A 1 89 ? -6.352 27.766 15.273 1 75.75 89 THR A CA 1
ATOM 672 C C . THR A 1 89 ? -5.715 29.125 14.953 1 75.75 89 THR A C 1
ATOM 674 O O . THR A 1 89 ? -5.758 30.047 15.766 1 75.75 89 THR A O 1
ATOM 677 N N . VAL A 1 90 ? -5.145 29.312 13.836 1 75.31 90 VAL A N 1
ATOM 678 C CA . VAL A 1 90 ? -4.539 30.547 13.383 1 75.31 90 VAL A CA 1
ATOM 679 C C . VAL A 1 90 ? -5.598 31.656 13.328 1 75.31 90 VAL A C 1
ATOM 681 O O . VAL A 1 90 ? -5.355 32.781 13.758 1 75.31 90 VAL A O 1
ATOM 684 N N . ASP A 1 91 ? -6.742 31.297 12.75 1 78.81 91 ASP A N 1
ATOM 685 C CA . ASP A 1 91 ? -7.836 32.25 12.664 1 78.81 91 ASP A CA 1
ATOM 686 C C . ASP A 1 91 ? -8.266 32.719 14.055 1 78.81 91 ASP A C 1
ATOM 688 O O . ASP A 1 91 ? -8.516 33.906 14.273 1 78.81 91 ASP A O 1
ATOM 692 N N . ALA A 1 92 ? -8.414 31.75 14.992 1 75.94 92 ALA A N 1
ATOM 693 C CA . ALA A 1 92 ? -8.812 32.094 16.359 1 75.94 92 ALA A CA 1
ATOM 694 C C . ALA A 1 92 ? -7.781 33 17.031 1 75.94 92 ALA A C 1
ATOM 696 O O . ALA A 1 92 ? -8.141 33.938 17.734 1 75.94 92 ALA A O 1
ATOM 697 N N . ILE A 1 93 ? -6.551 32.812 16.828 1 73.12 93 ILE A N 1
ATOM 698 C CA . ILE A 1 93 ? -5.473 33.594 17.406 1 73.12 93 ILE A CA 1
ATOM 699 C C . ILE A 1 93 ? -5.465 35 16.797 1 73.12 93 ILE A C 1
ATOM 701 O O . ILE A 1 93 ? -5.324 36 17.516 1 73.12 93 ILE A O 1
ATOM 705 N N . SER A 1 94 ? -5.559 35.031 15.469 1 73.81 94 SER A N 1
ATOM 706 C CA . SER A 1 94 ? -5.613 36.281 14.766 1 73.81 94 SER A CA 1
ATOM 707 C C . SER A 1 94 ? -6.762 37.156 15.273 1 73.81 94 SER A C 1
ATOM 709 O O . SER A 1 94 ? -6.594 38.375 15.492 1 73.81 94 SER A O 1
ATOM 711 N N . GLN A 1 95 ? -7.922 36.531 15.445 1 77.38 95 GLN A N 1
ATOM 712 C CA . GLN A 1 95 ? -9.094 37.25 15.953 1 77.38 95 GLN A CA 1
ATOM 713 C C . GLN A 1 95 ? -8.859 37.75 17.375 1 77.38 95 GLN A C 1
ATOM 715 O O . GLN A 1 95 ? -9.273 38.844 17.734 1 77.38 95 GLN A O 1
ATOM 720 N N . ALA A 1 96 ? -8.266 36.906 18.203 1 73.44 96 ALA A N 1
ATOM 721 C CA . ALA A 1 96 ? -7.992 37.281 19.578 1 73.44 96 ALA A CA 1
ATOM 722 C C . ALA A 1 96 ? -7.016 38.469 19.641 1 73.44 96 ALA A C 1
ATOM 724 O O . ALA A 1 96 ? -7.156 39.344 20.484 1 73.44 96 ALA A O 1
ATOM 725 N N . ILE A 1 97 ? -6.012 38.5 18.797 1 70.69 97 ILE A N 1
ATOM 726 C CA . ILE A 1 97 ? -5.016 39.562 18.734 1 70.69 97 ILE A CA 1
ATOM 727 C C . ILE A 1 97 ? -5.668 40.844 18.219 1 70.69 97 ILE A C 1
ATOM 729 O O . ILE A 1 97 ? -5.418 41.938 18.75 1 70.69 97 ILE A O 1
ATOM 733 N N . ASP A 1 98 ? -6.477 40.688 17.156 1 73.25 98 ASP A N 1
ATOM 734 C CA . ASP A 1 98 ? -7.145 41.844 16.594 1 73.25 98 ASP A CA 1
ATOM 735 C C . ASP A 1 98 ? -8.109 42.469 17.594 1 73.25 98 ASP A C 1
ATOM 737 O O . ASP A 1 98 ? -8.297 43.688 17.609 1 73.25 98 ASP A O 1
ATOM 741 N N . ASN A 1 99 ? -8.852 41.656 18.344 1 68.75 99 ASN A N 1
ATOM 742 C CA . ASN A 1 99 ? -9.805 42.156 19.344 1 68.75 99 ASN A CA 1
ATOM 743 C C . ASN A 1 99 ? -9.094 42.656 20.594 1 68.75 99 ASN A C 1
ATOM 745 O O . ASN A 1 99 ? -9.703 43.312 21.438 1 68.75 99 ASN A O 1
ATOM 749 N N . ALA A 1 100 ? -7.883 42.344 20.781 1 56.94 100 ALA A N 1
ATOM 750 C CA . ALA A 1 100 ? -7.137 42.875 21.922 1 56.94 100 ALA A CA 1
ATOM 751 C C . ALA A 1 100 ? -6.473 44.219 21.578 1 56.94 100 ALA A C 1
ATOM 753 O O . ALA A 1 100 ? -6.273 44.531 20.391 1 56.94 100 ALA A O 1
ATOM 754 N N . MET B 1 1 ? -32.031 -12.062 8.086 1 35.84 1 MET B N 1
ATOM 755 C CA . MET B 1 1 ? -31.062 -12.812 7.285 1 35.84 1 MET B CA 1
ATOM 756 C C . MET B 1 1 ? -30.484 -11.953 6.164 1 35.84 1 MET B C 1
ATOM 758 O O . MET B 1 1 ? -30.031 -12.469 5.145 1 35.84 1 MET B O 1
ATOM 762 N N . ASN B 1 2 ? -30.672 -10.695 6.043 1 38.25 2 ASN B N 1
ATOM 763 C CA . ASN B 1 2 ? -30.312 -9.625 5.117 1 38.25 2 ASN B CA 1
ATOM 764 C C . ASN B 1 2 ? -28.812 -9.633 4.805 1 38.25 2 ASN B C 1
ATOM 766 O O . ASN B 1 2 ? -28.016 -9.047 5.547 1 38.25 2 ASN B O 1
ATOM 770 N N . GLU B 1 3 ? -28.141 -10.805 4.73 1 45.38 3 GLU B N 1
ATOM 771 C CA . GLU B 1 3 ? -26.734 -11.102 4.434 1 45.38 3 GLU B CA 1
ATOM 772 C C . GLU B 1 3 ? -26.188 -10.18 3.344 1 45.38 3 GLU B C 1
ATOM 774 O O . GLU B 1 3 ? -26.75 -10.125 2.242 1 45.38 3 GLU B O 1
ATOM 779 N N . SER B 1 4 ? -25.578 -9.086 3.531 1 53.47 4 SER B N 1
ATOM 780 C CA . SER B 1 4 ? -25.078 -7.996 2.711 1 53.47 4 SER B CA 1
ATOM 781 C C . SER B 1 4 ? -24.562 -8.5 1.365 1 53.47 4 SER B C 1
ATOM 783 O O . SER B 1 4 ? -23.828 -9.484 1.304 1 53.47 4 SER B O 1
ATOM 785 N N . ALA B 1 5 ? -25.297 -8.344 0.24 1 61 5 ALA B N 1
ATOM 786 C CA . ALA B 1 5 ? -25.203 -8.758 -1.157 1 61 5 ALA B CA 1
ATOM 787 C C . ALA B 1 5 ? -23.766 -8.633 -1.676 1 61 5 ALA B C 1
ATOM 789 O O . ALA B 1 5 ? -23.203 -7.531 -1.686 1 61 5 ALA B O 1
ATOM 790 N N . LYS B 1 6 ? -22.90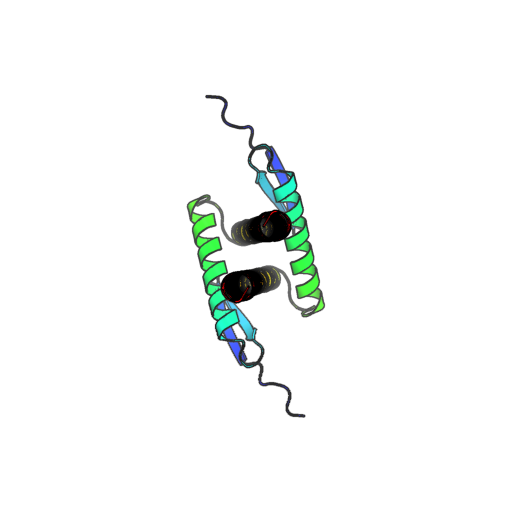6 -9.703 -1.356 1 74.88 6 LYS B N 1
ATOM 791 C CA . LYS B 1 6 ? -21.609 -9.773 -2.033 1 74.88 6 LYS B CA 1
ATOM 792 C C . LYS B 1 6 ? -21.781 -10.078 -3.518 1 74.88 6 LYS B C 1
ATOM 794 O O . LYS B 1 6 ? -22.531 -10.977 -3.887 1 74.88 6 LYS B O 1
ATOM 799 N N . THR B 1 7 ? -21.375 -9.227 -4.371 1 81.88 7 THR B N 1
ATOM 800 C CA . THR B 1 7 ? -21.406 -9.398 -5.82 1 81.88 7 THR B CA 1
ATOM 801 C C . THR B 1 7 ? -20.125 -10.055 -6.32 1 81.88 7 THR B C 1
ATOM 803 O O . THR B 1 7 ? -19.031 -9.664 -5.922 1 81.88 7 THR B O 1
ATOM 806 N N . ILE B 1 8 ? -20.328 -11.18 -7.016 1 81.69 8 ILE B N 1
ATOM 807 C CA . ILE B 1 8 ? -19.188 -11.859 -7.629 1 81.69 8 ILE B CA 1
ATOM 808 C C . ILE B 1 8 ? -18.75 -11.102 -8.875 1 81.69 8 ILE B C 1
ATOM 810 O O . ILE B 1 8 ? -19.547 -10.836 -9.766 1 81.69 8 ILE B O 1
ATOM 814 N N . ASN B 1 9 ? -17.469 -10.734 -8.836 1 88.75 9 ASN B N 1
ATOM 815 C CA . ASN B 1 9 ? -16.875 -10.062 -9.992 1 88.75 9 ASN B CA 1
ATOM 816 C C . ASN B 1 9 ? -15.789 -10.922 -10.641 1 88.75 9 ASN B C 1
ATOM 818 O O . ASN B 1 9 ? -14.984 -11.547 -9.953 1 88.75 9 ASN B O 1
ATOM 822 N N . VAL B 1 10 ? -15.922 -11.031 -11.961 1 91.25 10 VAL B N 1
ATOM 823 C CA . VAL B 1 10 ? -14.891 -11.773 -12.688 1 91.25 10 VAL B CA 1
ATOM 824 C C . VAL B 1 10 ? -13.797 -10.82 -13.156 1 91.25 10 VAL B C 1
ATOM 826 O O . VAL B 1 10 ? -14.078 -9.828 -13.836 1 91.25 10 VAL B O 1
ATOM 829 N N . VAL B 1 11 ? -12.602 -11.125 -12.734 1 92.19 11 VAL B N 1
ATOM 830 C CA . VAL B 1 11 ? -11.453 -10.289 -13.086 1 92.19 11 VAL B CA 1
ATOM 831 C C . VAL B 1 11 ? -10.438 -11.117 -13.875 1 92.19 11 VAL B C 1
ATOM 833 O O . VAL B 1 11 ? -10.195 -12.281 -13.555 1 92.19 11 VAL B O 1
ATOM 836 N N . SER B 1 12 ? -9.984 -10.484 -15 1 94.75 12 SER B N 1
ATOM 837 C CA . SER B 1 12 ? -8.961 -11.133 -15.812 1 94.75 12 SER B CA 1
ATOM 838 C C . SER B 1 12 ? -7.562 -10.648 -15.438 1 94.75 12 SER B C 1
ATOM 840 O O . SER B 1 12 ? -7.246 -9.469 -15.602 1 94.75 12 SER B O 1
ATOM 842 N N . ILE B 1 13 ? -6.77 -11.594 -14.898 1 94.62 13 ILE B N 1
ATOM 843 C CA . ILE B 1 13 ? -5.398 -11.281 -14.516 1 94.62 13 ILE B CA 1
ATOM 844 C C . ILE B 1 13 ? -4.434 -12.25 -15.195 1 94.62 13 ILE B C 1
ATOM 846 O O . ILE B 1 13 ? -4.555 -13.461 -15.039 1 94.62 13 ILE B O 1
ATOM 850 N N . MET B 1 14 ? -3.521 -11.656 -15.922 1 91.94 14 MET B N 1
ATOM 851 C CA . MET B 1 14 ? -2.479 -12.43 -16.594 1 91.94 14 MET B CA 1
ATOM 852 C C . MET B 1 14 ? -3.086 -13.555 -17.422 1 91.94 14 MET B C 1
ATOM 854 O O . MET B 1 14 ? -2.646 -14.703 -17.344 1 91.94 14 MET B O 1
ATOM 858 N N . GLY B 1 15 ? -4.148 -13.258 -18.062 1 90.38 15 GLY B N 1
ATOM 859 C CA . GLY B 1 15 ? -4.773 -14.18 -19 1 90.38 15 GLY B CA 1
ATOM 860 C C . GLY B 1 15 ? -5.707 -15.172 -18.328 1 90.38 15 GLY B C 1
ATOM 861 O O . GLY B 1 15 ? -6.301 -16.016 -19 1 90.38 15 GLY B O 1
ATOM 862 N N . ASN B 1 16 ? -5.84 -15.102 -17.062 1 92.44 16 ASN B N 1
ATOM 863 C CA . ASN B 1 16 ? -6.73 -15.977 -16.297 1 92.44 16 ASN B CA 1
ATOM 864 C C . ASN B 1 16 ? -7.898 -15.211 -15.695 1 92.44 16 ASN B C 1
ATOM 866 O O . ASN B 1 16 ? -7.734 -14.062 -15.258 1 92.44 16 ASN B O 1
ATOM 870 N N . ASP B 1 17 ? -8.992 -15.883 -15.711 1 94.31 17 ASP B N 1
ATOM 871 C CA . ASP B 1 17 ? -10.164 -15.266 -15.094 1 94.31 17 ASP B CA 1
ATOM 872 C C . ASP B 1 17 ? -10.352 -15.742 -13.656 1 94.31 17 ASP B C 1
ATOM 874 O O . ASP B 1 17 ? -10.258 -16.938 -13.383 1 94.31 17 ASP B O 1
ATOM 878 N N . TYR B 1 18 ? -10.539 -14.766 -12.758 1 92.25 18 TYR B N 1
ATOM 879 C CA . TYR B 1 18 ? -10.75 -15.031 -11.344 1 92.25 18 TYR B CA 1
ATOM 880 C C . TYR B 1 18 ? -12.102 -14.484 -10.883 1 92.25 18 TYR B C 1
ATOM 882 O O . TYR B 1 18 ? -12.438 -13.336 -11.164 1 92.25 18 TYR B O 1
ATOM 890 N N . SER B 1 19 ? -12.891 -15.336 -10.258 1 92.44 19 SER B N 1
ATOM 891 C CA . SER B 1 19 ? -14.141 -14.891 -9.641 1 92.44 19 SER B CA 1
ATOM 892 C C . SER B 1 19 ? -13.914 -14.398 -8.219 1 92.44 19 SER B C 1
ATOM 894 O O . SER B 1 19 ? -13.633 -15.195 -7.32 1 92.44 19 SER B O 1
ATOM 896 N N . ILE B 1 20 ? -14.031 -13.125 -8.047 1 90.56 20 ILE B N 1
ATOM 897 C CA . ILE B 1 20 ? -13.742 -12.523 -6.75 1 90.56 20 ILE B CA 1
ATOM 898 C C . ILE B 1 20 ? -15.016 -11.906 -6.172 1 90.56 20 ILE B C 1
ATOM 900 O O . ILE B 1 20 ? -15.758 -11.211 -6.871 1 90.56 20 ILE B O 1
ATOM 904 N N . LYS B 1 21 ? -15.203 -12.203 -4.91 1 87.38 21 LYS B N 1
ATOM 905 C CA . LYS B 1 21 ? -16.375 -11.648 -4.227 1 87.38 21 LYS B CA 1
ATOM 906 C C . LYS B 1 21 ? -16.047 -10.305 -3.59 1 87.38 21 LYS B C 1
ATOM 908 O O . LYS B 1 21 ? -15 -10.141 -2.957 1 87.38 21 LYS B O 1
ATOM 913 N N . ALA B 1 22 ? -16.812 -9.312 -3.863 1 86.31 22 ALA B N 1
ATOM 914 C CA . ALA B 1 22 ? -16.672 -7.988 -3.254 1 86.31 22 ALA B CA 1
ATOM 915 C C . ALA B 1 22 ? -17.875 -7.668 -2.375 1 86.31 22 ALA B C 1
ATOM 917 O O . ALA B 1 22 ? -19.031 -7.918 -2.762 1 86.31 22 ALA B O 1
ATOM 918 N N . PRO B 1 23 ? -17.609 -7.238 -1.074 1 82.25 23 PRO B N 1
ATOM 919 C CA . PRO B 1 23 ? -18.75 -6.773 -0.27 1 82.25 23 PRO B CA 1
ATOM 920 C C . PRO B 1 23 ? -19.578 -5.715 -0.987 1 82.25 23 PRO B C 1
ATOM 922 O O . PRO B 1 23 ? -19.078 -5.008 -1.858 1 82.25 23 PRO B O 1
ATOM 925 N N . ALA B 1 24 ? -20.812 -5.621 -0.576 1 82.75 24 ALA B N 1
ATOM 926 C CA . ALA B 1 24 ? -21.719 -4.637 -1.169 1 82.75 24 ALA B CA 1
ATOM 927 C C . ALA B 1 24 ? -21.172 -3.223 -1.019 1 82.75 24 ALA B C 1
ATOM 929 O O . ALA B 1 24 ? -20.688 -2.85 0.053 1 82.75 24 ALA B O 1
ATOM 930 N N . GLY B 1 25 ? -21.094 -2.533 -2.168 1 83.94 25 GLY B N 1
ATOM 931 C CA . GLY B 1 25 ? -20.656 -1.15 -2.143 1 83.94 25 GLY B CA 1
ATOM 932 C C . GLY B 1 25 ? -19.156 -1.008 -2.318 1 83.94 25 GLY B C 1
ATOM 933 O O . GLY B 1 25 ? -18.641 0.105 -2.465 1 83.94 25 GLY B O 1
ATOM 934 N N . GLN B 1 26 ? -18.453 -2.115 -2.318 1 84.25 26 GLN B N 1
ATOM 935 C CA . GLN B 1 26 ? -17 -2.061 -2.428 1 84.25 26 GLN B CA 1
ATOM 936 C C . GLN B 1 26 ? -16.547 -2.486 -3.816 1 84.25 26 GLN B C 1
ATOM 938 O O . GLN B 1 26 ? -15.375 -2.832 -4.008 1 84.25 26 GLN B O 1
ATOM 943 N N . GLU B 1 27 ? -17.453 -2.395 -4.746 1 88.38 27 GLU B N 1
ATOM 944 C CA . GLU B 1 27 ? -17.125 -2.797 -6.109 1 88.38 27 GLU B CA 1
ATOM 945 C C . GLU B 1 27 ? -16.094 -1.861 -6.73 1 88.38 27 GLU B C 1
ATOM 947 O O . GLU B 1 27 ? -15.211 -2.303 -7.473 1 88.38 27 GLU B O 1
ATOM 952 N N . GLN B 1 28 ? -16.266 -0.637 -6.426 1 91.38 28 GLN B N 1
ATOM 953 C CA . GLN B 1 28 ? -15.32 0.343 -6.969 1 91.38 28 GLN B CA 1
ATOM 954 C C . GLN B 1 28 ? -13.93 0.161 -6.371 1 91.38 28 GLN B C 1
ATOM 956 O O . GLN B 1 28 ? -12.922 0.319 -7.07 1 91.38 28 GLN B O 1
ATOM 961 N N . VAL B 1 29 ? -13.914 -0.183 -5.102 1 90 29 VAL B N 1
ATOM 962 C CA . VAL B 1 29 ? -12.641 -0.427 -4.438 1 90 29 VAL B CA 1
ATOM 963 C C . VAL B 1 29 ? -11.938 -1.615 -5.09 1 90 29 VAL B C 1
ATOM 965 O O . VAL B 1 29 ? -10.727 -1.565 -5.348 1 90 29 VAL B O 1
ATOM 968 N N . LEU B 1 30 ? -12.703 -2.631 -5.395 1 92.88 30 LEU B N 1
ATOM 969 C CA . LEU B 1 30 ? -12.141 -3.795 -6.078 1 92.88 30 LEU B CA 1
ATOM 970 C C . LEU B 1 30 ? -11.633 -3.416 -7.465 1 92.88 30 LEU B C 1
ATOM 972 O O . LEU B 1 30 ? -10.539 -3.838 -7.863 1 92.88 30 LEU B O 1
ATOM 976 N N . ALA B 1 31 ? -12.398 -2.617 -8.156 1 94.62 31 ALA B N 1
ATOM 977 C CA . ALA B 1 31 ? -12.008 -2.184 -9.492 1 94.62 31 ALA B CA 1
ATOM 978 C C . ALA B 1 31 ? -10.695 -1.401 -9.453 1 94.62 31 ALA B C 1
ATOM 980 O O . ALA B 1 31 ? -9.82 -1.6 -10.297 1 94.62 31 ALA B O 1
ATOM 981 N N . ASP B 1 32 ? -10.539 -0.608 -8.516 1 96.44 32 ASP B N 1
ATOM 982 C CA . ASP B 1 32 ? -9.32 0.182 -8.352 1 96.44 32 ASP B CA 1
ATOM 983 C C . ASP B 1 32 ? -8.133 -0.708 -7.992 1 96.44 32 ASP B C 1
ATOM 985 O O . ASP B 1 32 ? -7.02 -0.491 -8.477 1 96.44 32 ASP B O 1
ATOM 989 N N . ALA B 1 33 ? -8.414 -1.607 -7.133 1 96.69 33 ALA B N 1
ATOM 990 C CA . ALA B 1 33 ? -7.371 -2.561 -6.754 1 96.69 33 ALA B CA 1
ATOM 991 C C . ALA B 1 33 ? -6.883 -3.346 -7.969 1 96.69 33 ALA B C 1
ATOM 993 O O . ALA B 1 33 ? -5.676 -3.543 -8.141 1 96.69 33 ALA B O 1
ATOM 994 N N . VAL B 1 34 ? -7.855 -3.77 -8.766 1 97.06 34 VAL B N 1
ATOM 995 C CA . VAL B 1 34 ? -7.527 -4.52 -9.969 1 97.06 34 VAL B CA 1
ATOM 996 C C . VAL B 1 34 ? -6.664 -3.664 -10.891 1 97.06 34 VAL B C 1
ATOM 998 O O . VAL B 1 34 ? -5.652 -4.137 -11.422 1 97.06 34 VAL B O 1
ATOM 1001 N N . ARG B 1 35 ? -7.062 -2.463 -11.086 1 97.19 35 ARG B N 1
ATOM 1002 C CA . ARG B 1 35 ? -6.305 -1.541 -11.922 1 97.19 35 ARG B CA 1
ATOM 1003 C C . ARG B 1 35 ? -4.887 -1.356 -11.391 1 97.19 35 ARG B C 1
ATOM 1005 O O . ARG B 1 35 ? -3.924 -1.362 -12.156 1 97.19 35 ARG B O 1
ATOM 1012 N N . MET B 1 36 ? -4.742 -1.172 -10.125 1 97.5 36 MET B N 1
ATOM 1013 C CA . MET B 1 36 ? -3.439 -0.989 -9.484 1 97.5 36 MET B CA 1
ATOM 1014 C C . MET B 1 36 ? -2.562 -2.223 -9.68 1 97.5 36 MET B C 1
ATOM 1016 O O . MET B 1 36 ? -1.383 -2.105 -10.008 1 97.5 36 MET B O 1
ATOM 1020 N N . LEU B 1 37 ? -3.16 -3.389 -9.438 1 97.69 37 LEU B N 1
ATOM 1021 C CA . LEU B 1 37 ? -2.402 -4.621 -9.617 1 97.69 37 LEU B CA 1
ATOM 1022 C C . LEU B 1 37 ? -1.961 -4.785 -11.07 1 97.69 37 LEU B C 1
ATOM 1024 O O . LEU B 1 37 ? -0.8 -5.102 -11.336 1 97.69 37 LEU B O 1
ATOM 1028 N N . LYS B 1 38 ? -2.875 -4.523 -12.016 1 97.62 38 LYS B N 1
ATOM 1029 C CA . LYS B 1 38 ? -2.547 -4.637 -13.43 1 97.62 38 LYS B CA 1
ATOM 1030 C C . LYS B 1 38 ? -1.438 -3.66 -13.82 1 97.62 38 LYS B C 1
ATOM 1032 O O . LYS B 1 38 ? -0.552 -4 -14.602 1 97.62 38 LYS B O 1
ATOM 1037 N N . ALA B 1 39 ? -1.513 -2.527 -13.289 1 97.56 39 ALA B N 1
ATOM 1038 C CA . ALA B 1 39 ? -0.467 -1.538 -13.539 1 97.56 39 ALA B CA 1
ATOM 1039 C C . ALA B 1 39 ? 0.877 -2.012 -12.992 1 97.56 39 ALA B C 1
ATOM 1041 O O . ALA B 1 39 ? 1.909 -1.861 -13.648 1 97.56 39 ALA B O 1
ATOM 1042 N N . SER B 1 40 ? 0.845 -2.529 -11.766 1 97.31 40 SER B N 1
ATOM 1043 C CA . SER B 1 40 ? 2.07 -3.041 -11.164 1 97.31 40 SER B CA 1
ATOM 1044 C C . SER B 1 40 ? 2.646 -4.199 -11.969 1 97.31 40 SER B C 1
ATOM 1046 O O . SER B 1 40 ? 3.857 -4.266 -12.188 1 97.31 40 SER B O 1
ATOM 1048 N N . LEU B 1 41 ? 1.788 -5.047 -12.398 1 97.44 41 LEU B N 1
ATOM 1049 C CA . LEU B 1 41 ? 2.199 -6.168 -13.234 1 97.44 41 LEU B CA 1
ATOM 1050 C C . LEU B 1 41 ? 2.838 -5.672 -14.531 1 97.44 41 LEU B C 1
ATOM 1052 O O . LEU B 1 41 ? 3.896 -6.16 -14.93 1 97.44 41 LEU B O 1
ATOM 1056 N N . ALA B 1 42 ? 2.211 -4.723 -15.133 1 96.62 42 ALA B N 1
ATOM 1057 C CA . ALA B 1 42 ? 2.717 -4.164 -16.391 1 96.62 42 ALA B CA 1
ATOM 1058 C C . ALA B 1 42 ? 4.078 -3.506 -16.188 1 96.62 42 ALA B C 1
ATOM 1060 O O . ALA B 1 42 ? 4.992 -3.695 -16.984 1 96.62 42 ALA B O 1
ATOM 1061 N N . GLU B 1 43 ? 4.195 -2.791 -15.148 1 97 43 GLU B N 1
ATOM 1062 C CA . GLU B 1 43 ? 5.457 -2.127 -14.836 1 97 43 GLU B CA 1
ATOM 1063 C C . GLU B 1 43 ? 6.562 -3.145 -14.578 1 97 43 GLU B C 1
ATOM 1065 O O . GLU B 1 43 ? 7.68 -2.996 -15.078 1 97 43 GLU B O 1
ATOM 1070 N N . THR B 1 44 ? 6.258 -4.094 -13.773 1 95.88 44 THR B N 1
ATOM 1071 C CA . THR B 1 44 ? 7.223 -5.145 -13.461 1 95.88 44 THR B CA 1
ATOM 1072 C C . THR B 1 44 ? 7.641 -5.887 -14.734 1 95.88 44 THR B C 1
ATOM 1074 O O . THR B 1 44 ? 8.828 -6.164 -14.93 1 95.88 44 THR B O 1
ATOM 1077 N N . LYS B 1 45 ? 6.688 -6.168 -15.578 1 95.19 45 LYS B N 1
ATOM 1078 C CA . LYS B 1 45 ? 6.953 -6.855 -16.844 1 95.19 45 LYS B CA 1
ATOM 1079 C C . LYS B 1 45 ? 7.859 -6.02 -17.734 1 95.19 45 LYS B C 1
ATOM 1081 O O . LYS B 1 45 ? 8.727 -6.562 -18.438 1 95.19 45 LYS B O 1
ATOM 1086 N N . ARG B 1 46 ? 7.602 -4.762 -17.766 1 95.81 46 ARG B N 1
ATOM 1087 C CA . ARG B 1 46 ? 8.422 -3.859 -18.562 1 95.81 46 ARG B CA 1
ATOM 1088 C C . ARG B 1 46 ? 9.875 -3.883 -18.094 1 95.81 46 ARG B C 1
ATOM 1090 O O . ARG B 1 46 ? 10.797 -3.893 -18.906 1 95.81 46 ARG B O 1
ATOM 1097 N N . SER B 1 47 ? 10.078 -3.949 -16.812 1 92.88 47 SER B N 1
ATOM 1098 C CA . SER B 1 47 ? 11.414 -3.949 -16.234 1 92.88 47 SER B CA 1
ATOM 1099 C C . SER B 1 47 ? 12.086 -5.309 -16.406 1 92.88 47 SER B C 1
ATOM 1101 O O . SER B 1 47 ? 13.312 -5.395 -16.531 1 92.88 47 SER B O 1
ATOM 1103 N N . TYR B 1 48 ? 11.266 -6.289 -16.359 1 93.12 48 TYR B N 1
ATOM 1104 C CA . TYR B 1 48 ? 11.75 -7.66 -16.484 1 93.12 48 TYR B CA 1
ATOM 1105 C C . TYR B 1 48 ? 10.914 -8.453 -17.469 1 93.12 48 TYR B C 1
ATOM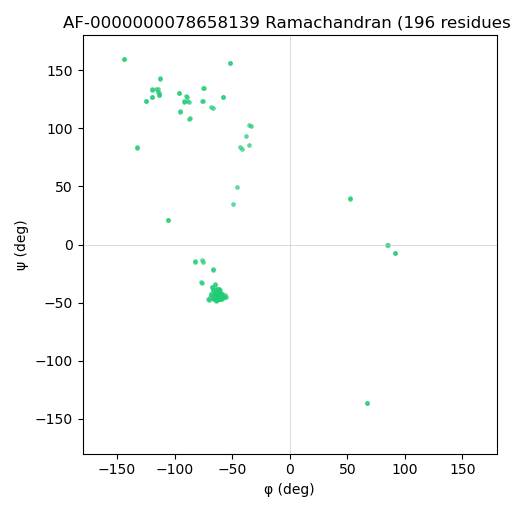 1107 O O . TYR B 1 48 ? 10.102 -9.297 -17.078 1 93.12 48 TYR B O 1
ATOM 1115 N N . PRO B 1 49 ? 11.234 -8.328 -18.766 1 94.19 49 PRO B N 1
ATOM 1116 C CA . PRO B 1 49 ? 10.406 -8.891 -19.828 1 94.19 49 PRO B CA 1
ATOM 1117 C C . PRO B 1 49 ? 10.391 -10.422 -19.828 1 94.19 49 PRO B C 1
ATOM 1119 O O . PRO B 1 49 ? 9.461 -11.039 -20.344 1 94.19 49 PRO B O 1
ATOM 1122 N N . SER B 1 50 ? 11.406 -11 -19.234 1 93.31 50 SER B N 1
ATOM 1123 C CA . SER B 1 50 ? 11.523 -12.453 -19.266 1 93.31 50 SER B CA 1
ATOM 1124 C C . SER B 1 50 ? 10.648 -13.094 -18.188 1 93.31 50 SER B C 1
ATOM 1126 O O . SER B 1 50 ? 10.414 -14.305 -18.203 1 93.31 50 SER B O 1
ATOM 1128 N N . LEU B 1 51 ? 10.188 -12.336 -17.25 1 91.38 51 LEU B N 1
ATOM 1129 C CA . LEU B 1 51 ? 9.383 -12.875 -16.156 1 91.38 51 LEU B CA 1
ATOM 1130 C C . LEU B 1 51 ? 7.973 -13.219 -16.625 1 91.38 51 LEU B C 1
ATOM 1132 O O . LEU B 1 51 ? 7.375 -12.461 -17.406 1 91.38 51 LEU B O 1
ATOM 1136 N N . ILE B 1 52 ? 7.527 -14.352 -16.234 1 86.94 52 ILE B N 1
ATOM 1137 C CA . ILE B 1 52 ? 6.164 -14.758 -16.578 1 86.94 52 ILE B CA 1
ATOM 1138 C C . ILE B 1 52 ? 5.559 -15.539 -15.414 1 86.94 52 ILE B C 1
ATOM 1140 O O . ILE B 1 52 ? 6.27 -15.938 -14.484 1 86.94 52 ILE B O 1
ATOM 1144 N N . GLY B 1 53 ? 4.242 -15.602 -15.398 1 88.5 53 GLY B N 1
ATOM 1145 C CA . GLY B 1 53 ? 3.559 -16.469 -14.453 1 88.5 53 GLY B CA 1
ATOM 1146 C C . GLY B 1 53 ? 3.709 -16.031 -13.008 1 88.5 53 GLY B C 1
ATOM 1147 O O . GLY B 1 53 ? 3.596 -14.836 -12.703 1 88.5 53 GLY B O 1
ATOM 1148 N N . ASP B 1 54 ? 3.953 -16.984 -12.148 1 88.12 54 ASP B N 1
ATOM 1149 C CA . ASP B 1 54 ? 4 -16.766 -10.711 1 88.12 54 ASP B CA 1
ATOM 1150 C C . ASP B 1 54 ? 5.16 -15.852 -10.328 1 88.12 54 ASP B C 1
ATOM 1152 O O . ASP B 1 54 ? 5.047 -15.047 -9.406 1 88.12 54 ASP B O 1
ATOM 1156 N N . LYS B 1 55 ? 6.23 -16 -11.086 1 91.75 55 LYS B N 1
ATOM 1157 C CA . LYS B 1 55 ? 7.387 -15.164 -10.789 1 91.75 55 LYS B CA 1
ATOM 1158 C C . LYS B 1 55 ? 7.062 -13.688 -10.992 1 91.75 55 LYS B C 1
ATOM 1160 O O . LYS B 1 55 ? 7.441 -12.844 -10.18 1 91.75 55 LYS B O 1
ATOM 1165 N N . LEU B 1 56 ? 6.395 -13.414 -12.055 1 94.75 56 LEU B N 1
ATOM 1166 C CA . LEU B 1 56 ? 5.98 -12.047 -12.344 1 94.75 56 LEU B CA 1
ATOM 1167 C C . LEU B 1 56 ? 5.023 -11.531 -11.273 1 94.75 56 LEU B C 1
ATOM 1169 O O . LEU B 1 56 ? 5.18 -10.406 -10.781 1 94.75 56 LEU B O 1
ATOM 1173 N N . LEU B 1 57 ? 4.043 -12.328 -10.906 1 95.44 57 LEU B N 1
ATOM 1174 C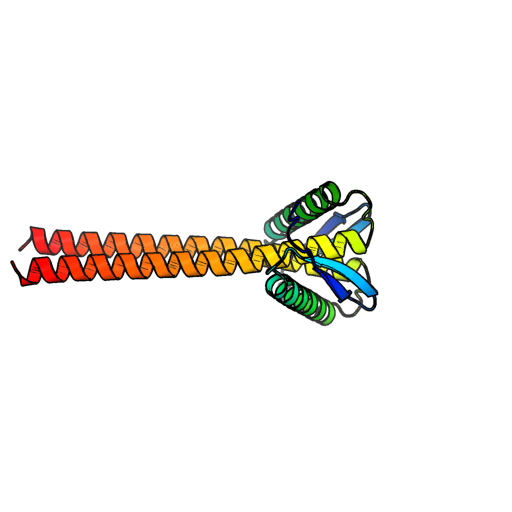 CA . LEU B 1 57 ? 3.031 -11.953 -9.922 1 95.44 57 LEU B CA 1
ATOM 1175 C C . LEU B 1 57 ? 3.668 -11.68 -8.562 1 95.44 57 LEU B C 1
ATOM 1177 O O . LEU B 1 57 ? 3.342 -10.688 -7.91 1 95.44 57 LEU B O 1
ATOM 1181 N N . VAL B 1 58 ? 4.605 -12.516 -8.18 1 95.44 58 VAL B N 1
ATOM 1182 C CA . VAL B 1 58 ? 5.281 -12.383 -6.895 1 95.44 58 VAL B CA 1
ATOM 1183 C C . VAL B 1 58 ? 6.102 -11.094 -6.871 1 95.44 58 VAL B C 1
ATOM 1185 O O . VAL B 1 58 ? 6.023 -10.32 -5.918 1 95.44 58 VAL B O 1
ATOM 1188 N N . LEU B 1 59 ? 6.824 -10.867 -7.902 1 95.19 59 LEU B N 1
ATOM 1189 C CA . LEU B 1 59 ? 7.66 -9.672 -7.945 1 95.19 59 LEU B CA 1
ATOM 1190 C C . LEU B 1 59 ? 6.805 -8.414 -7.938 1 95.19 59 LEU B C 1
ATOM 1192 O O . LEU B 1 59 ? 7.125 -7.445 -7.246 1 95.19 59 LEU B O 1
ATOM 1196 N N . ALA B 1 60 ? 5.73 -8.398 -8.68 1 96.38 60 ALA B N 1
ATOM 1197 C CA . ALA B 1 60 ? 4.812 -7.266 -8.711 1 96.38 60 ALA B CA 1
ATOM 1198 C C . ALA B 1 60 ? 4.199 -7.02 -7.332 1 96.38 60 ALA B C 1
ATOM 1200 O O . ALA B 1 60 ? 4.074 -5.875 -6.895 1 96.38 60 ALA B O 1
ATOM 1201 N N . ALA B 1 61 ? 3.795 -8.078 -6.703 1 97 61 ALA B N 1
ATOM 1202 C CA . ALA B 1 61 ? 3.223 -7.988 -5.363 1 97 61 ALA B CA 1
ATOM 1203 C C . ALA B 1 61 ? 4.238 -7.426 -4.371 1 97 61 ALA B C 1
ATOM 1205 O O . ALA B 1 61 ? 3.896 -6.586 -3.535 1 97 61 ALA B O 1
ATOM 1206 N N . LEU B 1 62 ? 5.465 -7.906 -4.441 1 95.94 62 LEU B N 1
ATOM 1207 C CA . LEU B 1 62 ? 6.523 -7.41 -3.566 1 95.94 62 LEU B CA 1
ATOM 1208 C C . LEU B 1 62 ? 6.766 -5.922 -3.797 1 95.94 62 LEU B C 1
ATOM 1210 O O . LEU B 1 62 ? 6.965 -5.164 -2.842 1 95.94 62 LEU B O 1
ATOM 1214 N N . ASN B 1 63 ? 6.746 -5.562 -5.031 1 94.44 63 ASN B N 1
ATOM 1215 C CA . ASN B 1 63 ? 6.883 -4.148 -5.363 1 94.44 63 ASN B CA 1
ATOM 1216 C C . ASN B 1 63 ? 5.742 -3.32 -4.77 1 94.44 63 ASN B C 1
ATOM 1218 O O . ASN B 1 63 ? 5.973 -2.229 -4.242 1 94.44 63 ASN B O 1
ATOM 1222 N N . LEU B 1 64 ? 4.531 -3.805 -4.887 1 96.25 64 LEU B N 1
ATOM 1223 C CA . LEU B 1 64 ? 3.375 -3.146 -4.289 1 96.25 64 LEU B CA 1
ATOM 1224 C C . LEU B 1 64 ? 3.561 -2.984 -2.783 1 96.25 64 LEU B C 1
ATOM 1226 O O . LEU B 1 64 ? 3.26 -1.925 -2.227 1 96.25 64 LEU B O 1
ATOM 1230 N N . CYS B 1 65 ? 4.016 -4.02 -2.107 1 97 65 CYS B N 1
ATOM 1231 C CA . CYS B 1 65 ? 4.281 -3.973 -0.673 1 97 65 CYS B CA 1
ATOM 1232 C C . CYS B 1 65 ? 5.348 -2.928 -0.351 1 97 65 CYS B C 1
ATOM 1234 O O . CYS B 1 65 ? 5.184 -2.137 0.579 1 97 65 CYS B O 1
ATOM 1236 N N . SER B 1 66 ? 6.414 -2.928 -1.086 1 94.44 66 SER B N 1
ATOM 1237 C CA . SER B 1 66 ? 7.484 -1.957 -0.887 1 94.44 66 SER B CA 1
ATOM 1238 C C . SER B 1 66 ? 6.965 -0.528 -1.014 1 94.44 66 SER B C 1
ATOM 1240 O O . SER B 1 66 ? 7.305 0.335 -0.201 1 94.44 66 SER B O 1
ATOM 1242 N N . GLN B 1 67 ? 6.18 -0.29 -2.018 1 92.81 67 GLN B N 1
ATOM 1243 C CA . GLN B 1 67 ? 5.582 1.021 -2.246 1 92.81 67 GLN B CA 1
ATOM 1244 C C . GLN B 1 67 ? 4.676 1.422 -1.085 1 92.81 67 GLN B C 1
ATOM 1246 O O . GLN B 1 67 ? 4.684 2.576 -0.654 1 92.81 67 GLN B O 1
ATOM 1251 N N . GLN B 1 68 ? 3.91 0.502 -0.67 1 93.19 68 GLN B N 1
ATOM 1252 C CA . GLN B 1 68 ? 3.031 0.772 0.462 1 93.19 68 GLN B CA 1
ATOM 1253 C C . GLN B 1 68 ? 3.832 1.173 1.697 1 93.19 68 GLN B C 1
ATOM 1255 O O . GLN B 1 68 ? 3.463 2.113 2.404 1 93.19 68 GLN B O 1
ATOM 1260 N N . ILE B 1 69 ? 4.832 0.476 1.994 1 94 69 ILE B N 1
ATOM 1261 C CA . ILE B 1 69 ? 5.688 0.751 3.143 1 94 69 ILE B CA 1
ATOM 1262 C C . ILE B 1 69 ? 6.297 2.145 3.01 1 94 69 ILE B C 1
ATOM 1264 O O . ILE B 1 69 ? 6.289 2.928 3.963 1 94 69 ILE B O 1
ATOM 1268 N N . ALA B 1 70 ? 6.789 2.424 1.824 1 92.06 70 ALA B N 1
ATOM 1269 C CA . ALA B 1 70 ? 7.379 3.734 1.563 1 92.06 70 ALA B CA 1
ATOM 1270 C C . ALA B 1 70 ? 6.348 4.844 1.742 1 92.06 70 ALA B C 1
ATOM 1272 O O . ALA B 1 70 ? 6.656 5.902 2.301 1 92.06 70 ALA B O 1
ATOM 1273 N N . LEU B 1 71 ? 5.168 4.59 1.222 1 91 71 LEU B N 1
ATOM 1274 C CA . LEU B 1 71 ? 4.094 5.574 1.33 1 91 71 LEU B CA 1
ATOM 1275 C C . LEU B 1 71 ? 3.732 5.824 2.791 1 91 71 LEU B C 1
ATOM 1277 O O . LEU B 1 71 ? 3.508 6.969 3.191 1 91 71 LEU B O 1
ATOM 1281 N N . GLN B 1 72 ? 3.639 4.793 3.543 1 90.69 72 GLN B N 1
ATOM 1282 C CA . GLN B 1 72 ? 3.33 4.922 4.961 1 90.69 72 GLN B CA 1
ATOM 1283 C C . GLN B 1 72 ? 4.383 5.762 5.68 1 90.69 72 GLN B C 1
ATOM 1285 O O . GLN B 1 72 ? 4.047 6.617 6.5 1 90.69 72 GLN B O 1
ATOM 1290 N N . GLN B 1 73 ? 5.594 5.512 5.375 1 91.75 73 GLN B N 1
ATOM 1291 C CA . GLN B 1 73 ? 6.684 6.266 5.98 1 91.75 73 GLN B CA 1
ATOM 1292 C C . GLN B 1 73 ? 6.633 7.734 5.566 1 91.75 73 GLN B C 1
ATOM 1294 O O . GLN B 1 73 ? 6.812 8.625 6.398 1 91.75 73 GLN B O 1
ATOM 1299 N N . ALA B 1 74 ? 6.375 7.949 4.316 1 90.81 74 ALA B N 1
ATOM 1300 C CA . ALA B 1 74 ? 6.285 9.312 3.803 1 90.81 74 ALA B CA 1
ATOM 1301 C C . ALA B 1 74 ? 5.137 10.07 4.461 1 90.81 74 ALA B C 1
ATOM 1303 O O . ALA B 1 74 ? 5.273 11.25 4.805 1 90.81 74 ALA B O 1
ATOM 1304 N N . HIS B 1 75 ? 4.043 9.383 4.57 1 89.56 75 HIS B N 1
ATOM 1305 C CA . HIS B 1 75 ? 2.879 9.992 5.203 1 89.56 75 HIS B CA 1
ATOM 1306 C C . HIS B 1 75 ? 3.176 10.367 6.652 1 89.56 75 HIS B C 1
ATOM 1308 O O . HIS B 1 75 ? 2.811 11.453 7.105 1 89.56 75 HIS B O 1
ATOM 1314 N N . GLN B 1 76 ? 3.809 9.508 7.316 1 89.81 76 GLN B N 1
ATOM 1315 C CA . GLN B 1 76 ? 4.164 9.789 8.703 1 89.81 76 GLN B CA 1
ATOM 1316 C C . GLN B 1 76 ? 5.113 10.977 8.805 1 89.81 76 GLN B C 1
ATOM 1318 O O . GLN B 1 76 ? 4.965 11.82 9.695 1 89.81 76 GLN B O 1
ATOM 1323 N N . GLN B 1 77 ? 6 11.031 7.938 1 92.12 77 GLN B N 1
ATOM 1324 C CA . GLN B 1 77 ? 6.945 12.141 7.922 1 92.12 77 GLN B CA 1
ATOM 1325 C C . GLN B 1 77 ? 6.238 13.469 7.652 1 92.12 77 GLN B C 1
ATOM 1327 O O . GLN B 1 77 ? 6.559 14.484 8.266 1 92.12 77 GLN B O 1
ATOM 1332 N N . THR B 1 78 ? 5.379 13.414 6.746 1 88.75 78 THR B N 1
ATOM 1333 C CA . THR B 1 78 ? 4.613 14.609 6.414 1 88.75 78 THR B CA 1
ATOM 1334 C C . THR B 1 78 ? 3.787 15.07 7.613 1 88.75 78 THR B C 1
ATOM 1336 O O . THR B 1 78 ? 3.742 16.266 7.922 1 88.75 78 THR B O 1
ATOM 1339 N N . LEU B 1 79 ? 3.191 14.148 8.25 1 86.94 79 LEU B N 1
ATOM 1340 C CA . LEU B 1 79 ? 2.406 14.477 9.438 1 86.94 79 LEU B CA 1
ATOM 1341 C C . LEU B 1 79 ? 3.291 15.07 10.523 1 86.94 79 LEU B C 1
ATOM 1343 O O . LEU B 1 79 ? 2.906 16.031 11.188 1 86.94 79 LEU B O 1
ATOM 1347 N N . ASP B 1 80 ? 4.422 14.461 10.656 1 88.19 80 ASP B N 1
ATOM 1348 C CA . ASP B 1 80 ? 5.371 14.969 11.648 1 88.19 80 ASP B CA 1
ATOM 1349 C C . ASP B 1 80 ? 5.797 16.391 11.32 1 88.19 80 ASP B C 1
ATOM 1351 O O . ASP B 1 80 ? 5.875 17.25 12.211 1 88.19 80 ASP B O 1
ATOM 1355 N N . ARG B 1 81 ? 6.039 16.641 10.117 1 85.69 81 ARG B N 1
ATOM 1356 C CA . ARG B 1 81 ? 6.434 17.984 9.672 1 85.69 81 ARG B CA 1
ATOM 1357 C C . ARG B 1 81 ? 5.324 19 9.93 1 85.69 81 ARG B C 1
ATOM 1359 O O . ARG B 1 81 ? 5.59 20.109 10.375 1 85.69 81 ARG B O 1
ATOM 1366 N N . TYR B 1 82 ? 4.105 18.594 9.633 1 81.88 82 TYR B N 1
ATOM 1367 C CA . TYR B 1 82 ? 2.975 19.484 9.859 1 81.88 82 TYR B CA 1
ATOM 1368 C C . TYR B 1 82 ? 2.805 19.781 11.344 1 81.88 82 TYR B C 1
ATOM 1370 O O . TYR B 1 82 ? 2.525 20.922 11.734 1 81.88 82 TYR B O 1
ATOM 1378 N N . GLN B 1 83 ? 2.996 18.812 12.133 1 82.75 83 GLN B N 1
ATOM 1379 C CA . GLN B 1 83 ? 2.881 18.984 13.578 1 82.75 83 GLN B CA 1
ATOM 1380 C C . GLN B 1 83 ? 3.953 19.938 14.102 1 82.75 83 GLN B C 1
ATOM 1382 O O . GLN B 1 83 ? 3.68 20.781 14.961 1 82.75 83 GLN B O 1
ATOM 1387 N N . GLU B 1 84 ? 5.105 19.75 13.57 1 84.19 84 GLU B N 1
ATOM 1388 C CA . GLU B 1 84 ? 6.199 20.625 13.969 1 84.19 84 GLU B CA 1
ATOM 1389 C C . GLU B 1 84 ? 5.93 22.062 13.539 1 84.19 84 GLU B C 1
ATOM 1391 O O . GLU B 1 84 ? 6.199 23.016 14.289 1 84.19 84 GLU B O 1
ATOM 1396 N N . GLN B 1 85 ? 5.453 22.203 12.32 1 79.31 85 GLN B N 1
ATOM 1397 C CA . GLN B 1 85 ? 5.164 23.531 11.797 1 79.31 85 GLN B CA 1
ATOM 1398 C C . GLN B 1 85 ? 4.051 24.219 12.594 1 79.31 85 GLN B C 1
ATOM 1400 O O . GLN B 1 85 ? 4.133 25.406 12.898 1 79.31 85 GLN B O 1
ATOM 1405 N N . VAL B 1 86 ? 3.068 23.516 12.945 1 77.81 86 VAL B N 1
ATOM 1406 C CA . VAL B 1 86 ? 1.968 24.047 13.734 1 77.81 86 VAL B CA 1
ATOM 1407 C C . VAL B 1 86 ? 2.477 24.453 15.117 1 77.81 86 VAL B C 1
ATOM 1409 O O . VAL B 1 86 ? 2.154 25.531 15.609 1 77.81 86 VAL B O 1
ATOM 1412 N N . SER B 1 87 ? 3.238 23.547 15.703 1 81.31 87 SER B N 1
ATOM 1413 C CA . SER B 1 87 ? 3.787 23.828 17.016 1 81.31 87 SER B CA 1
ATOM 1414 C C . SER B 1 87 ? 4.648 25.094 17 1 81.31 87 SER B C 1
ATOM 1416 O O . SER B 1 87 ? 4.562 25.922 17.906 1 81.31 87 SER B O 1
ATOM 1418 N N . ALA B 1 88 ? 5.441 25.219 15.977 1 79.75 88 ALA B N 1
ATOM 1419 C CA . ALA B 1 88 ? 6.305 26.391 15.836 1 79.75 88 ALA B CA 1
ATOM 1420 C C . ALA B 1 88 ? 5.477 27.656 15.664 1 79.75 88 ALA B C 1
ATOM 1422 O O . ALA B 1 88 ? 5.816 28.703 16.219 1 79.75 88 ALA B O 1
ATOM 1423 N N . THR B 1 89 ? 4.453 27.531 14.828 1 75.62 89 THR B N 1
ATOM 1424 C CA . THR B 1 89 ? 3.6 28.688 14.578 1 75.62 89 THR B CA 1
ATOM 1425 C C . THR B 1 89 ? 2.875 29.109 15.852 1 75.62 89 THR B C 1
ATOM 1427 O O . THR B 1 89 ? 2.805 30.297 16.172 1 75.62 89 THR B O 1
ATOM 1430 N N . VAL B 1 90 ? 2.346 28.234 16.609 1 75 90 VAL B N 1
ATOM 1431 C CA . VAL B 1 90 ? 1.666 28.484 17.875 1 75 90 VAL B CA 1
ATOM 1432 C C . VAL B 1 90 ? 2.637 29.141 18.859 1 75 90 VAL B C 1
ATOM 1434 O O . VAL B 1 90 ? 2.283 30.094 19.547 1 75 90 VAL B O 1
ATOM 1437 N N . ASP B 1 91 ? 3.832 28.562 18.922 1 78.94 91 ASP B N 1
ATOM 1438 C CA . ASP B 1 91 ? 4.848 29.125 19.812 1 78.94 91 ASP B CA 1
ATOM 1439 C C . ASP B 1 91 ? 5.176 30.562 19.453 1 78.94 91 ASP B C 1
ATOM 1441 O O . ASP B 1 91 ? 5.316 31.422 20.328 1 78.94 91 ASP B O 1
ATOM 1445 N N . ALA B 1 92 ? 5.34 30.828 18.125 1 75.88 92 ALA B N 1
ATOM 1446 C CA . ALA B 1 92 ? 5.645 32.188 17.656 1 75.88 92 ALA B CA 1
ATOM 1447 C C . ALA B 1 92 ? 4.52 33.156 18 1 75.88 92 ALA B C 1
ATOM 1449 O O . ALA B 1 92 ? 4.77 34.281 18.406 1 75.88 92 ALA B O 1
ATOM 1450 N N . ILE B 1 93 ? 3.318 32.75 17.906 1 73 93 ILE B N 1
ATOM 1451 C CA . ILE B 1 93 ? 2.156 33.594 18.203 1 73 93 ILE B CA 1
ATOM 1452 C C . ILE B 1 93 ? 2.074 33.844 19.703 1 73 93 ILE B C 1
ATOM 1454 O O . ILE B 1 93 ? 1.827 35 20.125 1 73 93 ILE B O 1
ATOM 1458 N N . SER B 1 94 ? 2.225 32.781 20.469 1 73.88 94 SER B N 1
ATOM 1459 C CA . SER B 1 94 ? 2.213 32.906 21.922 1 73.88 94 SER B CA 1
ATOM 1460 C C . SER B 1 94 ? 3.27 33.906 22.406 1 73.88 94 SER B C 1
ATOM 1462 O O . SER B 1 94 ? 3 34.75 23.266 1 73.88 94 SER B O 1
ATOM 1464 N N . GLN B 1 95 ? 4.461 33.812 21.828 1 77.5 95 GLN B N 1
ATOM 1465 C CA . GLN B 1 95 ? 5.543 34.719 22.188 1 77.5 95 GLN B CA 1
ATOM 1466 C C . GLN B 1 95 ? 5.215 36.156 21.797 1 77.5 95 GLN B C 1
ATOM 1468 O O . GLN B 1 95 ? 5.523 37.094 22.531 1 77.5 95 GLN B O 1
ATOM 1473 N N . ALA B 1 96 ? 4.652 36.312 20.625 1 73.38 96 ALA B N 1
ATOM 1474 C CA . ALA B 1 96 ? 4.289 37.656 20.172 1 73.38 96 ALA B CA 1
ATOM 1475 C C . ALA B 1 96 ? 3.221 38.281 21.062 1 73.38 96 ALA B C 1
ATOM 1477 O O . ALA B 1 96 ? 3.256 39.469 21.359 1 73.38 96 ALA B O 1
ATOM 1478 N N . ILE B 1 97 ? 2.248 37.531 21.531 1 70.5 97 ILE B N 1
ATOM 1479 C CA . ILE B 1 97 ? 1.178 37.969 22.422 1 70.5 97 ILE B CA 1
ATOM 1480 C C . ILE B 1 97 ? 1.75 38.312 23.797 1 70.5 97 ILE B C 1
ATOM 1482 O O . ILE B 1 97 ? 1.393 39.312 24.391 1 70.5 97 ILE B O 1
ATOM 1486 N N . ASP B 1 98 ? 2.627 37.375 24.281 1 73.38 98 ASP B N 1
ATOM 1487 C CA . ASP B 1 98 ? 3.229 37.594 25.594 1 73.38 98 ASP B CA 1
ATOM 1488 C C . ASP B 1 98 ? 4.086 38.875 25.594 1 73.38 98 ASP B C 1
ATOM 1490 O O . ASP B 1 98 ? 4.18 39.562 26.609 1 73.38 98 ASP B O 1
ATOM 1494 N N . ASN B 1 99 ? 4.848 39.094 24.516 1 69 99 ASN B N 1
ATOM 1495 C CA . ASN B 1 99 ? 5.703 40.281 24.422 1 69 99 ASN B CA 1
ATOM 1496 C C . ASN B 1 99 ? 4.898 41.531 24.094 1 69 99 ASN B C 1
ATOM 1498 O O . ASN B 1 99 ? 5.41 42.656 24.219 1 69 99 ASN B O 1
ATOM 1502 N N . ALA B 1 100 ? 3.711 41.438 23.688 1 57.19 100 ALA B N 1
ATOM 1503 C CA . ALA B 1 100 ? 2.871 42.625 23.469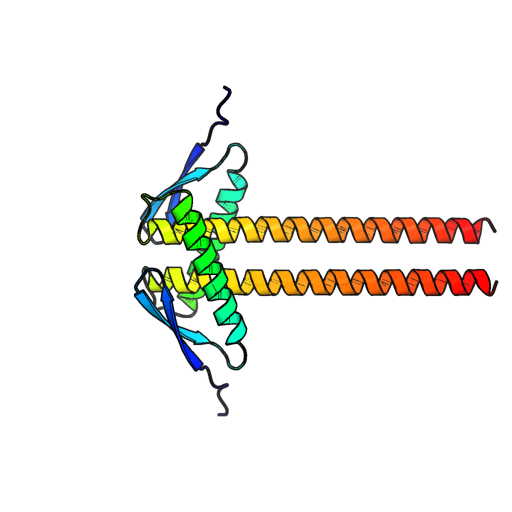 1 57.19 100 ALA B CA 1
ATOM 1504 C C . ALA B 1 100 ? 2.119 43 24.734 1 57.19 100 ALA B C 1
ATOM 1506 O O . ALA B 1 100 ? 1.938 42.188 25.625 1 57.19 100 ALA B O 1
#

pLDDT: mean 86.62, std 12.31, range [33.34, 97.69]

InterPro domains:
  IPR007838 Cell division protein ZapA-like [PF05164] (11-87)
  IPR036192 Cell division protein ZapA-like superfamily [SSF102829] (11-97)
  IPR042233 Cell division protein ZapA, N-terminal [G3DSA:3.30.160.880] (1-48)

Secondary structure (DSSP, 8-state):
-----PEEEEEEETTEEEEEEE-TT-HHHHHHHHHHHHHHHHHHHHH-TT--HHHHHHHHHHHHHHHHHHHHHHHHHHHHHHHHHHHHHHHHHHHHHHH-/-----PEEEEEEETTEEEEEEE-TT-HHHHHHHHHHHHHHHHHHHHH-TT--HHHHHHHHHHHHHHHHHHHHHHHHHHHHHHHHHHHHHHHHHHHHHHH-

Solvent-accessible surface area (backbone atoms only — not comparable to full-atom values): 11052 Å² total; per-residue (Å²): 132,84,71,70,62,58,49,77,40,78,43,78,54,96,91,37,80,42,82,42,75,29,57,64,89,36,55,64,53,50,51,50,11,50,51,51,51,52,48,37,40,51,52,44,33,69,77,36,71,84,52,54,70,69,61,35,52,50,52,21,41,36,50,52,37,38,50,44,54,50,50,52,52,50,51,50,50,51,50,50,51,50,52,50,50,50,52,52,50,51,50,54,50,51,51,53,56,67,75,93,132,89,67,73,61,56,49,78,41,79,43,78,53,96,92,37,78,41,82,42,75,29,57,62,88,36,54,64,52,51,51,49,11,50,51,51,50,52,49,37,40,51,51,44,34,70,78,36,70,84,52,55,70,68,61,35,53,50,52,22,42,37,50,52,36,38,49,43,54,52,48,52,52,51,52,50,50,50,50,50,50,51,51,50,50,50,52,51,50,53,51,53,50,51,50,53,56,69,75,93

Nearest PDB structures (foldseek):
  1t3u-assembly1_D  TM=7.794E-01  e=1.401E-03  Pseudomonas aeruginosa PAO1
  1t3u-assembly1_C  TM=6.034E-01  e=1.070E-03  Pseudomonas aeruginosa PAO1
  4p1m-assembly1_B-2  TM=7.767E-01  e=4.128E-03  Escherichia coli
  4p1m-assembly1_A-2  TM=8.189E-01  e=1.392E-02  Escherichia coli
  7pio-assembly1_F  TM=3.425E-01  e=4.074E-01  Mycoplasmoides pneumoniae M129

Sequence (200 aa):
MNESAKTINVVSIMGNDYSIKAPAGQEQVLADAVRMLKASLAETKRSYPSLIGDKLLVLAALNLCSQQIALQQAHQQTLDRYQEQVSATVDAISQAIDNAMNESAKTINVVSIMGNDYSIKAPAGQEQVLADAVRMLKASLAETKRSYPSLIGDKLLVLAALNLCSQQIALQQAHQQTLDRYQEQVSATVDAISQAIDNA

Organism: NCBI:txid1005395

Radius of gyration: 22.9 Å; Cα contacts (8 Å, |Δi|>4): 167; chains: 2; bounding box: 62×67×45 Å

Foldseek 3Di:
DPPQDFDWDWDADQNDTDTDTDGPPCVVVVVVVSVLLNVLLVVLCVVPVVDGDPRSSVVSVVVVVVVVVVVVVVVVVVVVVVVVVVVVVVVVVVVVVVVD/DPPQDFDWDWDADQNDTDTDTDGPPCVVVVVVVSVLLNVLLVVLCVVPVVDGDPRSSVVSVVVVVVVVVVVVVVVVVVVVVVVVVVVVVVVVVVVVVVVD